Protein AF-A0A9E7FEG6-F1 (afdb_monomer)

Secondary structure (DSSP, 8-state):
--SHHHHHTTSHHHHHHHHHHHHHHHHHTS-HHHHSS-HHHHHHHHHHHHHHHHHHHHHHHHHHHHHHHHHHHHHHHTTS--TTHHHHHHHHHHHHHHHHHHHHHHHHHTT-TT--HHHHHHHHHHHHHHHHHHHHHS-HHHHHHHHHHHHHHHHHHHHHHHHHHHHHHHHHHHHHHHSSPP---

Organism: NCBI:txid320322

Foldseek 3Di:
DPPVVVVQVVDVVSVVVVVVVVVVVVVVVDDPVVVPDPVVVVVVVVVVVCVVVVVVVVVVVLVVLVVVVVVVVVVVCVVDPPVVLQVVLLVLLQVVLVVQLVVCCVVVVVPPVDDPPVVSLVVQLVVLSVLLVVLSVDPPPSNSSSNSSSVNNNVNSVVVVVVVVVVVVVVVVVVCVVPPDDPDD

Structure (mmCIF, N/CA/C/O backbone):
data_AF-A0A9E7FEG6-F1
#
_entry.id   AF-A0A9E7FEG6-F1
#
loop_
_atom_site.group_PDB
_atom_site.id
_atom_site.type_symbol
_atom_site.label_atom_id
_atom_site.label_alt_id
_atom_site.label_comp_id
_atom_site.label_asym_id
_atom_site.label_entity_id
_atom_site.label_seq_id
_atom_site.pdbx_PDB_ins_code
_atom_site.Cartn_x
_atom_site.Cartn_y
_atom_site.Cartn_z
_atom_site.occupancy
_atom_site.B_iso_or_equiv
_atom_site.auth_seq_id
_atom_site.auth_comp_id
_atom_site.auth_asym_id
_atom_site.auth_atom_id
_atom_site.pdbx_PDB_model_num
ATOM 1 N N . MET A 1 1 ? 48.545 3.344 -5.248 1.00 46.81 1 MET A N 1
ATOM 2 C CA . MET A 1 1 ? 47.571 4.065 -6.108 1.00 46.81 1 MET A CA 1
ATOM 3 C C . MET A 1 1 ? 46.111 3.962 -5.602 1.00 46.81 1 MET A C 1
ATOM 5 O O . MET A 1 1 ? 45.200 3.912 -6.411 1.00 46.81 1 MET A O 1
ATOM 9 N N . LYS A 1 2 ? 45.843 3.944 -4.279 1.00 49.16 2 LYS A N 1
ATOM 10 C CA . LYS A 1 2 ? 44.481 3.741 -3.715 1.00 49.16 2 LYS A CA 1
ATOM 11 C C . LYS A 1 2 ? 43.914 4.916 -2.897 1.00 49.16 2 LYS A C 1
ATOM 13 O O . LYS A 1 2 ? 42.763 4.860 -2.490 1.00 49.16 2 LYS A O 1
ATOM 18 N N . LEU A 1 3 ? 44.680 5.991 -2.689 1.00 48.91 3 LEU A N 1
ATOM 19 C CA . LEU A 1 3 ? 44.285 7.099 -1.801 1.00 48.91 3 LEU A CA 1
ATOM 20 C C . LEU A 1 3 ? 43.677 8.316 -2.523 1.00 48.91 3 LEU A C 1
ATOM 22 O O . LEU A 1 3 ? 42.978 9.102 -1.896 1.00 48.91 3 LEU A O 1
ATOM 26 N N . GLN A 1 4 ? 43.872 8.466 -3.838 1.00 54.56 4 GLN A N 1
ATOM 27 C CA . GLN A 1 4 ? 43.332 9.617 -4.583 1.00 54.56 4 GLN A CA 1
ATOM 28 C C . GLN A 1 4 ? 41.872 9.451 -5.030 1.00 54.56 4 GLN A C 1
ATOM 30 O O . GLN A 1 4 ? 41.215 10.449 -5.311 1.00 54.56 4 GLN A O 1
ATOM 35 N N . ALA A 1 5 ? 41.352 8.221 -5.096 1.00 56.44 5 ALA A N 1
ATOM 36 C CA . ALA A 1 5 ? 39.970 7.983 -5.514 1.00 56.44 5 ALA A CA 1
ATOM 37 C C . ALA A 1 5 ? 38.975 8.469 -4.446 1.00 56.44 5 ALA A C 1
ATOM 39 O O . ALA A 1 5 ? 38.043 9.195 -4.767 1.00 56.44 5 ALA A O 1
ATOM 40 N N . ALA A 1 6 ? 39.227 8.164 -3.167 1.00 56.72 6 ALA A N 1
ATOM 41 C CA . ALA A 1 6 ? 38.334 8.522 -2.061 1.00 56.72 6 ALA A CA 1
ATOM 42 C C . ALA A 1 6 ? 38.169 10.045 -1.874 1.00 56.72 6 ALA A C 1
ATOM 44 O O . ALA A 1 6 ? 37.068 10.517 -1.604 1.00 56.72 6 ALA A O 1
ATOM 45 N N . GLY A 1 7 ? 39.232 10.833 -2.088 1.00 57.78 7 GLY A N 1
ATOM 46 C CA . GLY A 1 7 ? 39.188 12.294 -1.939 1.00 57.78 7 GLY A CA 1
ATOM 47 C C . GLY A 1 7 ? 38.391 13.030 -3.026 1.00 57.78 7 GLY A C 1
ATOM 48 O O . GLY A 1 7 ? 37.943 14.152 -2.798 1.00 57.78 7 GLY A O 1
ATOM 49 N N . LYS A 1 8 ? 38.175 12.413 -4.198 1.00 54.62 8 LYS A N 1
ATOM 50 C CA . LYS A 1 8 ? 37.427 13.027 -5.313 1.00 54.62 8 LYS A CA 1
ATOM 51 C C . LYS A 1 8 ? 35.906 12.901 -5.172 1.00 54.62 8 LYS A C 1
ATOM 53 O O . LYS A 1 8 ? 35.190 13.718 -5.743 1.00 54.62 8 LYS A O 1
ATOM 58 N N . PHE A 1 9 ? 35.419 11.941 -4.381 1.00 55.81 9 PHE A N 1
ATOM 59 C CA . PHE A 1 9 ? 33.986 11.727 -4.135 1.00 55.81 9 PHE A CA 1
ATOM 60 C C . PHE A 1 9 ? 33.409 12.590 -3.002 1.00 55.81 9 PHE A C 1
ATOM 62 O O . PHE A 1 9 ? 32.194 12.690 -2.875 1.00 55.81 9 PHE A O 1
ATOM 69 N N . ALA A 1 10 ? 34.257 13.248 -2.202 1.00 63.53 10 ALA A N 1
ATOM 70 C CA . ALA A 1 10 ? 33.833 14.086 -1.076 1.00 63.53 10 ALA A CA 1
ATOM 71 C C . ALA A 1 10 ? 33.207 15.435 -1.495 1.00 63.53 10 ALA A C 1
ATOM 73 O O . ALA A 1 10 ? 32.614 16.119 -0.667 1.00 63.53 10 ALA A O 1
ATOM 74 N N . GLN A 1 11 ? 33.336 15.832 -2.768 1.00 60.66 11 GLN A N 1
ATOM 75 C CA . GLN A 1 11 ? 32.725 17.045 -3.320 1.00 60.66 11 GLN A CA 1
ATOM 76 C C . GLN A 1 11 ? 31.824 16.671 -4.513 1.00 60.66 11 GLN A C 1
ATOM 78 O O . GLN A 1 11 ? 32.323 16.095 -5.484 1.00 60.66 11 GLN A O 1
ATOM 83 N N . PRO A 1 12 ? 30.516 16.997 -4.484 1.00 63.00 12 PRO A N 1
ATOM 84 C CA . PRO A 1 12 ? 29.548 16.514 -5.476 1.00 63.00 12 PRO A CA 1
ATOM 85 C C . PRO A 1 12 ? 29.855 16.994 -6.904 1.00 63.00 12 PRO A C 1
ATOM 87 O O . PRO A 1 12 ? 29.659 16.255 -7.868 1.00 63.00 12 PRO A O 1
ATOM 90 N N . ASN A 1 13 ? 30.425 18.194 -7.051 1.00 67.25 13 ASN A N 1
ATOM 91 C CA . ASN A 1 13 ? 30.834 18.735 -8.348 1.00 67.25 13 ASN A CA 1
ATOM 92 C C . ASN A 1 13 ? 32.017 17.966 -8.974 1.00 67.25 13 ASN A C 1
ATOM 94 O O . ASN A 1 13 ? 32.011 17.725 -10.179 1.00 67.25 13 ASN A O 1
ATOM 98 N N . LYS A 1 14 ? 32.988 17.512 -8.172 1.00 68.19 14 LYS A N 1
ATOM 99 C CA . LYS A 1 14 ? 34.155 16.732 -8.626 1.00 68.19 14 LYS A CA 1
ATOM 100 C C . LYS A 1 14 ? 33.833 15.263 -8.875 1.00 68.19 14 LYS A C 1
ATOM 102 O O . LYS A 1 14 ? 34.430 14.654 -9.758 1.00 68.19 14 LYS A O 1
ATOM 107 N N . ALA A 1 15 ? 32.877 14.705 -8.135 1.00 73.38 15 ALA A N 1
ATOM 108 C CA . ALA A 1 15 ? 32.364 13.370 -8.409 1.00 73.38 15 ALA A CA 1
ATOM 109 C C . ALA A 1 15 ? 31.704 13.329 -9.797 1.00 73.38 15 ALA A C 1
ATOM 111 O O . ALA A 1 15 ? 32.021 12.452 -10.594 1.00 73.38 15 ALA A O 1
ATOM 112 N N . SER A 1 16 ? 30.858 14.316 -10.119 1.00 75.38 16 SER A N 1
ATOM 113 C CA . SER A 1 16 ? 30.151 14.371 -11.406 1.00 75.38 16 SER A CA 1
ATOM 114 C C . SER A 1 16 ? 31.090 14.456 -12.616 1.00 75.38 16 SER A C 1
ATOM 116 O O . SER A 1 16 ? 30.895 13.737 -13.593 1.00 75.38 16 SER A O 1
ATOM 118 N N . SER A 1 17 ? 32.149 15.271 -12.538 1.00 78.69 17 SER A N 1
ATOM 119 C CA . SER A 1 17 ? 33.121 15.407 -13.626 1.00 78.69 17 SER A CA 1
ATOM 120 C C . SER A 1 17 ? 33.986 14.160 -13.786 1.00 78.69 17 SER A C 1
ATOM 122 O O . SER A 1 17 ? 34.289 13.774 -14.909 1.00 78.69 17 SER A O 1
ATOM 124 N N . TYR A 1 18 ? 34.323 13.487 -12.684 1.00 81.25 18 TYR A N 1
ATOM 125 C CA . TYR A 1 18 ? 35.037 12.214 -12.720 1.00 81.25 18 TYR A CA 1
ATOM 126 C C . TYR A 1 18 ? 34.182 11.085 -13.306 1.00 81.25 18 TYR A C 1
ATOM 128 O O . TYR A 1 18 ? 34.675 10.293 -14.102 1.00 81.25 18 TYR A O 1
ATOM 136 N N . PHE A 1 19 ? 32.893 11.022 -12.960 1.00 82.00 19 PHE A N 1
ATOM 137 C CA . PHE A 1 19 ? 31.969 10.069 -13.575 1.00 82.00 19 PHE A CA 1
ATOM 138 C C . PHE A 1 19 ? 31.796 10.330 -15.067 1.00 82.00 19 PHE A C 1
ATOM 140 O O . PHE A 1 19 ? 31.782 9.378 -15.837 1.00 82.00 19 PHE A O 1
ATOM 147 N N . LYS A 1 20 ? 31.713 11.598 -15.479 1.00 83.88 20 LYS A N 1
ATOM 148 C CA . LYS A 1 20 ? 31.626 11.965 -16.893 1.00 83.88 20 LYS A CA 1
ATOM 149 C C . LYS A 1 20 ? 32.868 11.510 -17.669 1.00 83.88 20 LYS A C 1
ATOM 151 O O . LYS A 1 20 ? 32.729 10.804 -18.656 1.00 83.88 20 LYS A O 1
ATOM 156 N N . ASP A 1 21 ? 34.059 11.787 -17.137 1.00 87.25 21 ASP A N 1
ATOM 157 C CA . ASP A 1 21 ? 35.342 11.353 -17.713 1.00 87.25 21 ASP A CA 1
ATOM 158 C C . ASP A 1 21 ? 35.462 9.818 -17.802 1.00 87.25 21 ASP A C 1
ATOM 160 O O . ASP A 1 21 ? 35.931 9.269 -18.798 1.00 87.25 21 ASP A O 1
ATOM 164 N N . LEU A 1 22 ? 34.976 9.093 -16.788 1.00 86.12 22 LEU A N 1
ATOM 165 C CA . LEU A 1 22 ? 34.930 7.629 -16.812 1.00 86.12 22 LEU A CA 1
ATOM 166 C C . LEU A 1 22 ? 33.943 7.085 -17.850 1.00 86.12 22 LEU A C 1
ATOM 168 O O . LEU A 1 22 ? 34.268 6.116 -18.533 1.00 86.12 22 LEU A O 1
ATOM 172 N N . VAL A 1 23 ? 32.753 7.680 -17.958 1.00 85.06 23 VAL A N 1
ATOM 173 C CA . VAL A 1 23 ? 31.738 7.289 -18.946 1.00 85.06 23 VAL A CA 1
ATOM 174 C C . VAL A 1 23 ? 32.266 7.521 -20.356 1.00 85.06 23 VAL A C 1
ATOM 176 O O . VAL A 1 23 ? 32.193 6.604 -21.169 1.00 85.06 23 VAL A O 1
ATOM 179 N N . ASP A 1 24 ? 32.873 8.679 -20.615 1.00 85.06 24 ASP A N 1
ATOM 180 C CA . ASP A 1 24 ? 33.452 9.016 -21.917 1.00 85.06 24 ASP A CA 1
ATOM 181 C C . ASP A 1 24 ? 34.588 8.045 -22.282 1.00 85.06 24 ASP A C 1
ATOM 183 O O . ASP A 1 24 ? 34.611 7.491 -23.380 1.00 85.06 24 ASP A O 1
ATOM 187 N N . LYS A 1 25 ? 35.468 7.714 -21.329 1.00 86.62 25 LYS A N 1
ATOM 188 C CA . LYS A 1 25 ? 36.568 6.762 -21.548 1.00 86.62 25 LYS A CA 1
ATOM 189 C C . LYS A 1 25 ? 36.097 5.323 -21.786 1.00 86.62 25 LYS A C 1
ATOM 191 O O . LYS A 1 25 ? 36.685 4.600 -22.591 1.00 86.62 25 LYS A O 1
ATOM 196 N N . ILE A 1 26 ? 35.038 4.891 -21.098 1.00 85.81 26 ILE A 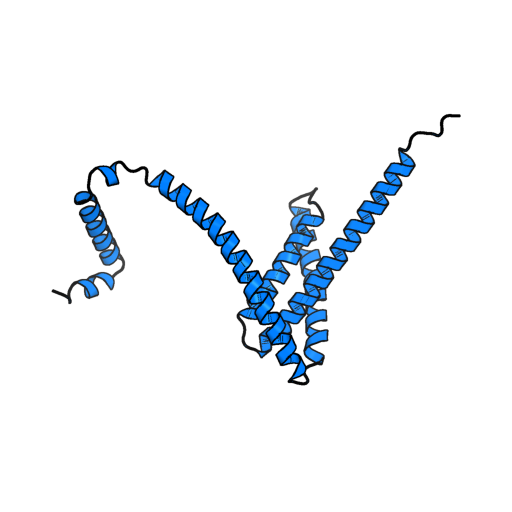N 1
ATOM 197 C CA . ILE A 1 26 ? 34.401 3.581 -21.317 1.00 85.81 26 ILE A CA 1
ATOM 198 C C . ILE A 1 26 ? 33.683 3.562 -22.669 1.00 85.81 26 ILE A C 1
ATOM 200 O O . ILE A 1 26 ? 33.723 2.552 -23.373 1.00 85.81 26 ILE A O 1
ATOM 204 N N . TRP A 1 27 ? 33.058 4.676 -23.050 1.00 84.81 27 TRP A N 1
ATOM 205 C CA . TRP A 1 27 ? 32.394 4.825 -24.336 1.00 84.81 27 TRP A CA 1
ATOM 206 C C . TRP A 1 27 ? 33.398 4.774 -25.488 1.00 84.81 27 TRP A C 1
ATOM 208 O O . TRP A 1 27 ? 33.194 4.039 -26.452 1.00 84.81 27 TRP A O 1
ATOM 218 N N . GLU A 1 28 ? 34.531 5.466 -25.381 1.00 84.88 28 GLU A N 1
ATOM 219 C CA . GLU A 1 28 ? 35.608 5.418 -26.373 1.00 84.88 28 GLU A CA 1
ATOM 220 C C . GLU A 1 28 ? 36.182 4.009 -26.541 1.00 84.88 28 GLU A C 1
ATOM 222 O O . GLU A 1 28 ? 36.284 3.538 -27.676 1.00 84.88 28 GLU A O 1
ATOM 227 N N . ALA A 1 29 ? 36.459 3.315 -25.431 1.00 85.31 29 ALA A N 1
ATOM 228 C CA . ALA A 1 29 ? 36.985 1.949 -25.414 1.00 85.31 29 ALA A CA 1
ATOM 229 C C . ALA A 1 29 ? 35.959 0.871 -25.818 1.00 85.31 29 ALA A C 1
ATOM 231 O O . ALA A 1 29 ? 36.323 -0.297 -25.975 1.00 85.31 29 ALA A O 1
ATOM 232 N N . SER A 1 30 ? 34.683 1.235 -25.981 1.00 83.31 30 SER A N 1
ATOM 233 C CA . SER A 1 30 ? 33.628 0.283 -26.317 1.00 83.31 30 SER A CA 1
ATOM 234 C C . SER A 1 30 ? 33.683 -0.140 -27.795 1.00 83.31 30 SER A C 1
ATOM 236 O O . SER A 1 30 ? 33.836 0.716 -28.679 1.00 83.31 30 SER A O 1
ATOM 238 N N . PRO A 1 31 ? 33.525 -1.442 -28.100 1.00 84.62 31 PRO A N 1
ATOM 239 C CA . PRO A 1 31 ? 33.479 -1.946 -29.469 1.00 84.62 31 PRO A CA 1
ATOM 240 C C . PRO A 1 31 ? 32.301 -1.355 -30.258 1.00 84.62 31 PRO A C 1
ATOM 242 O O . PRO A 1 31 ? 31.257 -1.025 -29.696 1.00 84.62 31 PRO A O 1
ATOM 245 N N . LYS A 1 32 ? 32.458 -1.249 -31.586 1.00 78.19 32 LYS A N 1
ATOM 246 C CA . LYS A 1 32 ? 31.485 -0.591 -32.485 1.00 78.19 32 LYS A CA 1
ATOM 247 C C . LYS A 1 32 ? 30.050 -1.111 -32.319 1.00 78.19 32 LYS A C 1
ATOM 249 O O . LYS A 1 32 ? 29.119 -0.316 -32.275 1.00 78.19 32 LYS A O 1
ATOM 254 N N . SER A 1 33 ? 29.887 -2.412 -32.091 1.00 77.31 33 SER A N 1
ATOM 255 C CA . SER A 1 33 ? 28.585 -3.057 -31.883 1.00 77.31 33 SER A CA 1
ATOM 256 C C . SER A 1 33 ? 27.800 -2.542 -30.664 1.00 77.31 33 SER A C 1
ATOM 258 O O . SER A 1 33 ? 26.579 -2.604 -30.678 1.00 77.31 33 SER A O 1
ATOM 260 N N . LEU A 1 34 ? 28.461 -2.020 -29.620 1.00 75.69 34 LEU A N 1
ATOM 261 C CA . LEU A 1 34 ? 27.786 -1.410 -28.460 1.00 75.69 34 LEU A CA 1
ATOM 262 C C . LEU A 1 34 ? 27.378 0.047 -28.715 1.00 75.69 34 LEU A C 1
ATOM 264 O O . LEU A 1 34 ? 26.450 0.536 -28.079 1.00 75.69 34 LEU A O 1
ATOM 268 N N . LYS A 1 35 ? 28.042 0.738 -29.647 1.00 77.06 35 LYS A N 1
ATOM 269 C CA . LYS A 1 35 ? 27.703 2.117 -30.038 1.00 77.06 35 LYS A CA 1
ATOM 270 C C . LYS A 1 35 ? 26.519 2.164 -31.001 1.00 77.06 35 LYS A C 1
ATOM 272 O O . LYS A 1 35 ? 25.734 3.099 -30.947 1.00 77.06 35 LYS A O 1
ATOM 277 N N . GLU A 1 36 ? 26.395 1.148 -31.852 1.00 83.19 36 GLU A N 1
ATOM 278 C CA . GLU A 1 36 ? 25.300 0.990 -32.822 1.00 83.19 36 GLU A CA 1
ATOM 279 C C . GLU A 1 36 ? 24.048 0.333 -32.213 1.00 83.19 36 GLU A C 1
ATOM 281 O O . GLU A 1 36 ? 23.014 0.229 -32.868 1.00 83.19 36 GLU A O 1
ATOM 286 N N . PHE A 1 37 ? 24.124 -0.113 -30.956 1.00 80.75 37 PHE A N 1
ATOM 287 C CA . PHE A 1 37 ? 23.011 -0.758 -30.272 1.00 80.75 37 PHE A CA 1
ATOM 288 C C . PHE A 1 37 ? 21.896 0.254 -29.923 1.00 80.75 37 PHE A C 1
ATOM 290 O O . PHE A 1 37 ? 22.195 1.328 -29.393 1.00 80.75 37 PHE A O 1
ATOM 297 N N . PRO A 1 38 ? 20.609 -0.070 -30.156 1.00 85.00 38 PRO A N 1
ATOM 298 C CA . PRO A 1 38 ? 19.486 0.826 -29.876 1.00 85.00 38 PRO A CA 1
ATOM 299 C C . PRO A 1 38 ? 19.163 0.867 -28.370 1.00 85.00 38 PRO A C 1
ATOM 301 O O . PRO A 1 38 ? 18.217 0.247 -27.884 1.00 85.00 38 PRO A O 1
ATOM 304 N N . TRP A 1 39 ? 19.972 1.608 -27.608 1.00 84.81 39 TRP A N 1
ATOM 305 C CA . TRP A 1 39 ? 19.879 1.698 -26.145 1.00 84.81 39 TRP A CA 1
ATOM 306 C C . TRP A 1 39 ? 18.529 2.199 -25.628 1.00 84.81 39 TRP A C 1
ATOM 308 O O . TRP A 1 39 ? 18.057 1.696 -24.609 1.00 84.81 39 TRP A O 1
ATOM 318 N N . GLU A 1 40 ? 17.901 3.151 -26.319 1.00 82.50 40 GLU A N 1
ATOM 319 C CA . GLU A 1 40 ? 16.605 3.700 -25.900 1.00 82.50 40 GLU A CA 1
ATOM 320 C C . GLU A 1 40 ? 15.486 2.652 -26.013 1.00 82.50 40 GLU A C 1
ATOM 322 O O . GLU A 1 40 ? 14.742 2.435 -25.057 1.00 82.50 40 GLU A O 1
ATOM 327 N N . GLU A 1 41 ? 15.431 1.903 -27.118 1.00 83.75 41 GLU A N 1
ATOM 328 C CA . GLU A 1 41 ? 14.439 0.835 -27.303 1.00 83.75 41 GLU A CA 1
ATOM 329 C C . GLU A 1 41 ? 14.677 -0.342 -26.350 1.00 83.75 41 GLU A C 1
ATOM 331 O O . GLU A 1 41 ? 13.738 -0.875 -25.750 1.00 83.75 41 GLU A O 1
ATOM 336 N N . ALA A 1 42 ? 15.940 -0.733 -26.153 1.00 85.75 42 ALA A N 1
ATOM 337 C CA . ALA A 1 42 ? 16.293 -1.800 -25.224 1.00 85.75 42 ALA A CA 1
ATOM 338 C C . ALA A 1 42 ? 15.945 -1.430 -23.775 1.00 85.75 42 ALA A C 1
ATOM 340 O O . ALA A 1 42 ? 15.413 -2.258 -23.032 1.00 85.75 42 ALA A O 1
ATOM 341 N N . LYS A 1 43 ? 16.193 -0.179 -23.375 1.00 83.12 43 LYS A N 1
ATOM 342 C CA . LYS A 1 43 ? 15.820 0.350 -22.061 1.00 83.12 43 LYS A CA 1
ATOM 343 C C . LYS A 1 43 ? 14.310 0.303 -21.858 1.00 83.12 43 LYS A C 1
ATOM 345 O O . LYS A 1 43 ? 13.867 -0.203 -20.829 1.00 83.12 43 LYS A O 1
ATOM 350 N N . ASP A 1 44 ? 13.525 0.765 -22.827 1.00 85.69 44 ASP A N 1
ATOM 351 C CA . ASP A 1 44 ? 12.064 0.736 -22.729 1.00 85.69 44 ASP A CA 1
ATOM 352 C C . ASP A 1 44 ? 11.517 -0.692 -22.647 1.00 85.69 44 ASP A C 1
ATOM 354 O O . ASP A 1 44 ? 10.610 -0.978 -21.856 1.00 85.69 44 ASP A O 1
ATOM 358 N N . MET A 1 45 ? 12.098 -1.622 -23.404 1.00 86.94 45 MET A N 1
ATOM 359 C CA . MET A 1 45 ? 11.713 -3.030 -23.358 1.00 86.94 45 MET A CA 1
ATOM 360 C C . MET A 1 45 ? 12.042 -3.672 -22.001 1.00 86.94 45 MET A C 1
ATOM 362 O O . MET A 1 45 ? 11.190 -4.347 -21.413 1.00 86.94 45 MET A O 1
ATOM 366 N N . VAL A 1 46 ? 13.240 -3.419 -21.465 1.00 85.81 46 VAL A N 1
ATOM 367 C CA . VAL A 1 46 ? 13.665 -3.915 -20.147 1.00 85.81 46 VAL A CA 1
ATOM 368 C C . VAL A 1 46 ? 12.812 -3.309 -19.035 1.00 85.81 46 VAL A C 1
ATOM 370 O O . VAL A 1 46 ? 12.367 -4.037 -18.150 1.00 85.81 46 VAL A O 1
ATOM 373 N N . LEU A 1 47 ? 12.515 -2.008 -19.088 1.00 83.94 47 LEU A N 1
ATOM 374 C CA . LEU A 1 47 ? 11.640 -1.347 -18.117 1.00 83.94 47 LEU A CA 1
ATOM 375 C C . LEU A 1 47 ? 10.232 -1.943 -18.137 1.00 83.94 47 LEU A C 1
ATOM 377 O O . LEU A 1 47 ? 9.676 -2.236 -17.077 1.00 83.94 47 LEU A O 1
ATOM 381 N N . ARG A 1 48 ? 9.665 -2.195 -19.324 1.00 86.94 48 ARG A N 1
ATOM 382 C CA . ARG A 1 48 ? 8.364 -2.869 -19.453 1.00 86.94 48 ARG A CA 1
ATOM 383 C C . ARG A 1 48 ? 8.392 -4.273 -18.856 1.00 86.94 48 ARG A C 1
ATOM 385 O O . ARG A 1 48 ? 7.495 -4.619 -18.086 1.00 86.94 48 ARG A O 1
ATOM 392 N N . GLN A 1 49 ? 9.414 -5.073 -19.164 1.00 85.94 49 GLN A N 1
ATOM 393 C CA . GLN A 1 49 ? 9.560 -6.419 -18.602 1.00 85.94 49 GLN A CA 1
ATOM 394 C C . GLN A 1 49 ? 9.725 -6.387 -17.081 1.00 85.94 49 GLN A C 1
ATOM 396 O O . GLN A 1 49 ? 9.055 -7.145 -16.378 1.00 85.94 49 GLN A O 1
ATOM 401 N N . LEU A 1 50 ? 10.546 -5.475 -16.564 1.00 83.12 50 LEU A N 1
ATOM 402 C CA . LEU A 1 50 ? 10.764 -5.303 -15.134 1.00 83.12 50 LEU A CA 1
ATOM 403 C C . LEU A 1 50 ? 9.484 -4.861 -14.423 1.00 83.12 50 LEU A C 1
ATOM 405 O O . LEU A 1 50 ? 9.197 -5.340 -13.332 1.00 83.12 50 LEU A O 1
ATOM 409 N N . PHE A 1 51 ? 8.668 -4.013 -15.048 1.00 77.75 51 PHE A N 1
ATOM 410 C CA . PHE A 1 51 ? 7.387 -3.591 -14.488 1.00 77.75 51 PHE A CA 1
ATOM 411 C C . PHE A 1 51 ? 6.378 -4.745 -14.429 1.00 77.75 51 PHE A C 1
ATOM 413 O O . PHE A 1 51 ? 5.683 -4.929 -13.429 1.00 77.75 51 PHE A O 1
ATOM 420 N N . VAL A 1 52 ? 6.313 -5.573 -15.476 1.00 83.12 52 VAL A N 1
ATOM 421 C CA . VAL A 1 52 ? 5.438 -6.755 -15.514 1.00 83.12 52 VAL A CA 1
ATOM 422 C C . VAL A 1 52 ? 5.875 -7.796 -14.485 1.00 83.12 52 VAL A C 1
ATOM 424 O O . VAL A 1 52 ? 5.047 -8.293 -13.713 1.00 83.12 52 VAL A O 1
ATOM 427 N N . LEU A 1 53 ? 7.170 -8.108 -14.450 1.00 83.94 53 LEU A N 1
ATOM 428 C CA . LEU A 1 53 ? 7.735 -9.102 -13.547 1.00 83.94 53 LEU A CA 1
ATOM 429 C C . LEU A 1 53 ? 7.704 -8.610 -12.099 1.00 83.94 53 LEU A C 1
ATOM 431 O O . LEU A 1 53 ? 7.291 -9.354 -11.215 1.00 83.94 53 LEU A O 1
ATOM 435 N N . GLY A 1 54 ? 8.030 -7.337 -11.879 1.00 75.44 54 GLY A N 1
ATOM 436 C CA . GLY A 1 54 ? 7.941 -6.647 -10.600 1.00 75.44 54 GLY A CA 1
ATOM 437 C C . GLY A 1 54 ? 6.521 -6.670 -10.059 1.00 75.44 54 GLY A C 1
ATOM 438 O O . GLY A 1 54 ? 6.315 -7.124 -8.944 1.00 75.44 54 GLY A O 1
ATOM 439 N N . LYS A 1 55 ? 5.512 -6.316 -10.863 1.00 71.19 55 LYS A N 1
ATOM 440 C CA . LYS A 1 55 ? 4.099 -6.386 -10.455 1.00 71.19 55 LYS A CA 1
ATOM 441 C C . LYS A 1 55 ? 3.674 -7.806 -10.058 1.00 71.19 55 LYS A C 1
ATOM 443 O O . LYS A 1 55 ? 2.944 -7.980 -9.083 1.00 71.19 55 LYS A O 1
ATOM 448 N N . LYS A 1 56 ? 4.138 -8.830 -10.785 1.00 75.62 56 LYS A N 1
ATOM 449 C CA . LYS A 1 56 ? 3.857 -10.240 -10.469 1.00 75.62 56 LYS A CA 1
ATOM 450 C C . LYS A 1 56 ? 4.569 -10.674 -9.184 1.00 75.62 56 LYS A C 1
ATOM 452 O O . LYS A 1 56 ? 3.921 -11.230 -8.304 1.00 75.62 56 LYS A O 1
ATOM 457 N N . ALA A 1 57 ? 5.860 -10.384 -9.054 1.00 74.00 57 ALA A N 1
ATOM 458 C CA . ALA A 1 57 ? 6.664 -10.697 -7.877 1.00 74.00 57 ALA A CA 1
ATOM 459 C C . ALA A 1 57 ? 6.126 -9.997 -6.625 1.00 74.00 57 ALA A C 1
ATOM 461 O O . ALA A 1 57 ? 5.956 -10.645 -5.598 1.00 74.00 57 ALA A O 1
ATOM 462 N N . LEU A 1 58 ? 5.763 -8.716 -6.735 1.00 65.62 58 LEU A N 1
ATOM 463 C CA . LEU A 1 58 ? 5.125 -7.962 -5.663 1.00 65.62 58 LEU A CA 1
ATOM 464 C C . LEU A 1 58 ? 3.831 -8.664 -5.245 1.00 65.62 58 LEU A C 1
ATOM 466 O O . LEU A 1 58 ? 3.682 -9.016 -4.083 1.00 65.62 58 LEU A O 1
ATOM 470 N N . ARG A 1 59 ? 2.938 -8.980 -6.193 1.00 73.00 59 ARG A N 1
ATOM 471 C CA . ARG A 1 59 ? 1.669 -9.670 -5.904 1.00 73.00 59 ARG A CA 1
ATOM 472 C C . ARG A 1 59 ? 1.865 -10.997 -5.161 1.00 73.00 59 ARG A C 1
ATOM 474 O O . ARG A 1 59 ? 1.166 -11.243 -4.181 1.00 73.00 59 ARG A O 1
ATOM 481 N N . TRP A 1 60 ? 2.808 -11.834 -5.594 1.00 65.12 60 TRP A N 1
ATOM 482 C CA . TRP A 1 60 ? 3.113 -13.103 -4.918 1.00 65.12 60 TRP A CA 1
ATOM 483 C C . TRP A 1 60 ? 3.784 -12.900 -3.559 1.00 65.12 60 TRP A C 1
ATOM 485 O O . TRP A 1 60 ? 3.461 -13.606 -2.608 1.00 65.12 60 TRP A O 1
ATOM 495 N N . SER A 1 61 ? 4.6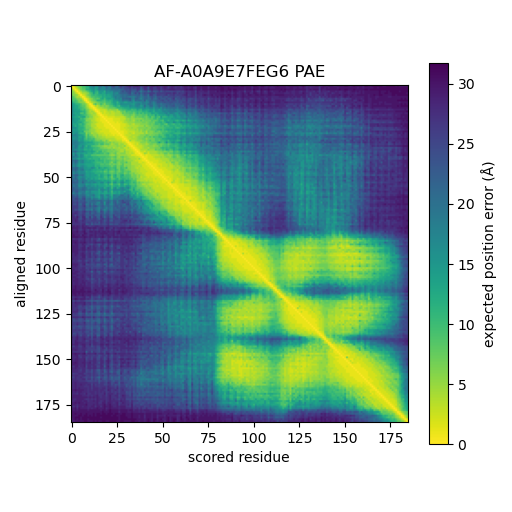53 -11.898 -3.436 1.00 55.53 61 SER A N 1
ATOM 496 C CA . SER A 1 61 ? 5.274 -11.521 -2.167 1.00 55.53 61 SER A CA 1
ATOM 497 C C . SER A 1 61 ? 4.227 -11.060 -1.155 1.00 55.53 61 SER A C 1
ATOM 499 O O . SER A 1 61 ? 4.261 -11.485 -0.005 1.00 55.53 61 SER A O 1
ATOM 501 N N . PHE A 1 62 ? 3.266 -10.240 -1.583 1.00 60.31 62 PHE A N 1
ATOM 502 C CA . PHE A 1 62 ? 2.134 -9.810 -0.766 1.00 60.31 62 PHE A CA 1
ATOM 503 C C . PHE A 1 62 ? 1.295 -11.005 -0.303 1.00 60.31 62 PHE A C 1
ATOM 505 O O . PHE A 1 62 ? 0.964 -11.087 0.876 1.00 60.31 62 PHE A O 1
ATOM 512 N N . ILE A 1 63 ? 1.000 -11.958 -1.197 1.00 63.94 63 ILE A N 1
ATOM 513 C CA . ILE A 1 63 ? 0.242 -13.172 -0.859 1.00 63.94 63 ILE A CA 1
ATOM 514 C C . ILE A 1 63 ? 0.978 -14.031 0.180 1.00 63.94 63 ILE A C 1
ATOM 516 O O . ILE A 1 63 ? 0.376 -14.454 1.166 1.00 63.94 63 ILE A O 1
ATOM 520 N N . GLY A 1 64 ? 2.281 -14.261 -0.010 1.00 61.59 64 GLY A N 1
ATOM 521 C CA . GLY A 1 64 ? 3.082 -15.095 0.884 1.00 61.59 64 GLY A CA 1
ATOM 522 C C . GLY A 1 64 ? 3.243 -14.456 2.260 1.00 61.59 64 GLY A C 1
ATOM 523 O O . GLY A 1 64 ? 3.013 -15.102 3.280 1.00 61.59 64 GLY A O 1
ATOM 524 N N . LEU A 1 65 ? 3.550 -13.158 2.292 1.00 53.69 65 LEU A N 1
ATOM 525 C CA . LEU A 1 65 ? 3.652 -12.395 3.535 1.00 53.69 65 LEU A CA 1
ATOM 526 C C . LEU A 1 65 ? 2.319 -12.352 4.286 1.00 53.69 65 LEU A C 1
ATOM 528 O O . LEU A 1 65 ? 2.310 -12.484 5.510 1.00 53.69 65 LEU A O 1
ATOM 532 N N . TYR A 1 66 ? 1.200 -12.220 3.570 1.00 53.38 66 TYR A N 1
ATOM 533 C CA . TYR A 1 66 ? -0.134 -12.254 4.162 1.00 53.38 66 TYR A CA 1
ATOM 534 C C . TYR A 1 66 ? -0.433 -13.608 4.813 1.00 53.38 66 TYR A C 1
ATOM 536 O O . TYR A 1 66 ? -0.868 -13.648 5.962 1.00 53.38 66 TYR A O 1
ATOM 544 N N . ALA A 1 67 ? -0.150 -14.711 4.113 1.00 56.28 67 ALA A N 1
ATOM 545 C CA . ALA A 1 67 ? -0.378 -16.060 4.623 1.00 56.28 67 ALA A CA 1
ATOM 546 C C . ALA A 1 67 ? 0.448 -16.347 5.888 1.00 56.28 67 ALA A C 1
ATOM 548 O O . ALA A 1 67 ? -0.098 -16.805 6.892 1.00 56.28 67 ALA A O 1
ATOM 549 N N . ILE A 1 68 ? 1.741 -16.008 5.872 1.00 55.88 68 ILE A N 1
ATOM 550 C CA . ILE A 1 68 ? 2.645 -16.208 7.017 1.00 55.88 68 ILE A CA 1
ATOM 551 C C . ILE A 1 68 ? 2.212 -15.343 8.208 1.00 55.88 68 ILE A C 1
ATOM 553 O O . ILE A 1 68 ? 2.197 -15.803 9.350 1.00 55.88 68 ILE A O 1
ATOM 557 N N . SER A 1 69 ? 1.813 -14.097 7.952 1.00 52.31 69 SER A N 1
ATOM 558 C CA . SER A 1 69 ? 1.426 -13.166 9.015 1.00 52.31 69 SER A CA 1
ATOM 559 C C . SER A 1 69 ? 0.090 -13.517 9.652 1.00 52.31 69 SER A C 1
ATOM 561 O O . SER A 1 69 ? -0.045 -13.388 10.864 1.00 52.31 69 SER A O 1
ATOM 563 N N . PHE A 1 70 ? -0.866 -14.015 8.866 1.00 51.41 70 PHE A N 1
ATOM 564 C CA . PHE A 1 70 ? -2.145 -14.511 9.368 1.00 51.41 70 PHE A CA 1
ATOM 565 C C . PHE A 1 70 ? -1.961 -15.729 10.279 1.00 51.41 70 PHE A C 1
ATOM 567 O O . PHE A 1 70 ? -2.500 -15.761 11.385 1.00 51.41 70 PHE A O 1
ATOM 574 N N . LEU A 1 71 ? -1.139 -16.694 9.854 1.00 58.88 71 LEU A N 1
ATOM 575 C CA . LEU A 1 71 ? -0.829 -17.882 10.650 1.00 58.88 71 LEU A CA 1
ATOM 576 C C . LEU A 1 71 ? -0.135 -17.506 11.969 1.00 58.88 71 LEU A C 1
ATOM 578 O O . LEU A 1 71 ? -0.456 -18.039 13.032 1.00 58.88 71 LEU A O 1
ATOM 582 N N . SER A 1 72 ? 0.775 -16.531 11.907 1.00 48.81 72 SER A N 1
ATOM 583 C CA . SER A 1 72 ? 1.498 -16.044 13.078 1.00 48.81 72 SER A CA 1
ATOM 584 C C . SER A 1 72 ? 0.612 -15.242 14.0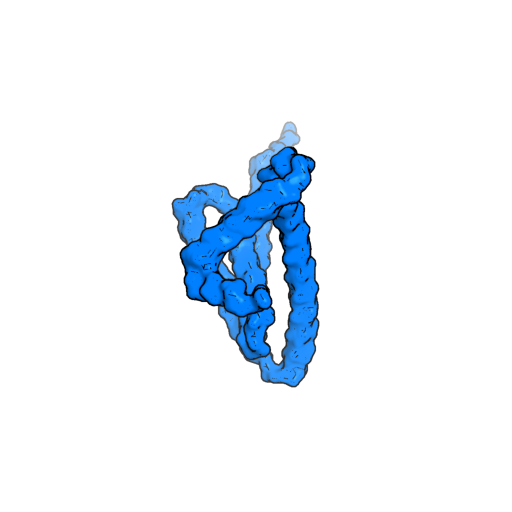37 1.00 48.81 72 SER A C 1
ATOM 586 O O . SER A 1 72 ? 0.789 -15.375 15.245 1.00 48.81 72 SER A O 1
ATOM 588 N N . ASP A 1 73 ? -0.337 -14.441 13.537 1.00 53.81 73 ASP A N 1
ATOM 589 C CA . ASP A 1 73 ? -1.265 -13.665 14.372 1.00 53.81 73 ASP A CA 1
ATOM 590 C C . ASP A 1 73 ? -2.285 -14.566 15.083 1.00 53.81 73 ASP A C 1
ATOM 592 O O . ASP A 1 73 ? -2.560 -14.340 16.259 1.00 53.81 73 ASP A O 1
ATOM 596 N N . ILE A 1 74 ? -2.780 -15.627 14.433 1.00 58.38 74 ILE A N 1
ATOM 597 C CA . ILE A 1 74 ? -3.638 -16.636 15.083 1.00 58.38 74 ILE A CA 1
ATOM 598 C C . ILE A 1 74 ? -2.883 -17.329 16.221 1.00 58.38 74 ILE A C 1
ATOM 600 O O . ILE A 1 74 ? -3.393 -17.431 17.337 1.00 58.38 74 ILE A O 1
ATOM 604 N N . SER A 1 75 ? -1.643 -17.753 15.960 1.00 54.84 75 SER A N 1
ATOM 605 C CA . SER A 1 75 ? -0.812 -18.428 16.961 1.00 54.84 75 SER A CA 1
ATOM 606 C C . SER A 1 75 ? -0.467 -17.522 18.152 1.00 54.84 75 SER A C 1
ATOM 608 O O . SER A 1 75 ? -0.349 -18.008 19.274 1.00 54.84 75 SER A O 1
ATOM 610 N N . LEU A 1 76 ? -0.308 -16.212 17.929 1.00 55.59 76 LEU A N 1
ATOM 611 C CA . LEU A 1 76 ? -0.014 -15.227 18.979 1.00 55.59 76 LEU A CA 1
ATOM 612 C C . LEU A 1 76 ? -1.258 -14.785 19.757 1.00 55.59 76 LEU A C 1
ATOM 614 O O . LEU A 1 76 ? -1.151 -14.537 20.958 1.00 55.59 76 LEU A O 1
ATOM 618 N N . ALA A 1 77 ? -2.418 -14.688 19.102 1.00 56.31 77 ALA A N 1
ATOM 619 C CA . ALA A 1 77 ? -3.683 -14.324 19.738 1.00 56.31 77 ALA A CA 1
ATOM 620 C C . ALA A 1 77 ? -4.142 -15.397 20.734 1.00 56.31 77 ALA A C 1
ATOM 622 O O . ALA A 1 77 ? -4.531 -15.062 21.849 1.00 56.31 77 ALA A O 1
ATOM 623 N N . ILE A 1 78 ? -3.992 -16.674 20.369 1.00 58.72 78 ILE A N 1
ATOM 624 C CA . ILE A 1 78 ? -4.275 -17.820 21.247 1.00 58.72 78 ILE A CA 1
ATOM 625 C C . ILE A 1 78 ? -3.384 -17.827 22.498 1.00 58.72 78 ILE A C 1
ATOM 627 O O . ILE A 1 78 ? -3.784 -18.330 23.540 1.00 58.72 78 ILE A O 1
ATOM 631 N N . SER A 1 79 ? -2.184 -17.246 22.426 1.00 53.72 79 SER A N 1
ATOM 632 C CA . SER A 1 79 ? -1.196 -17.343 23.502 1.00 53.72 79 SER A CA 1
ATOM 633 C C . SER A 1 79 ? -1.230 -16.195 24.525 1.00 53.72 79 SER A C 1
ATOM 635 O O . SER A 1 79 ? -0.450 -16.261 25.477 1.00 53.72 79 SER A O 1
ATOM 637 N N . ARG A 1 80 ? -2.010 -15.109 24.339 1.00 56.41 80 ARG A N 1
ATOM 638 C CA . ARG A 1 80 ? -1.780 -13.856 25.103 1.00 56.41 80 ARG A CA 1
ATOM 639 C C . ARG A 1 80 ? -2.998 -13.102 25.671 1.00 56.41 80 ARG A C 1
ATOM 641 O O . ARG A 1 80 ? -2.805 -11.939 26.016 1.00 56.41 80 ARG A O 1
ATOM 648 N N . ASP A 1 81 ? -4.195 -13.689 25.779 1.00 56.72 81 ASP A N 1
ATOM 649 C CA . ASP A 1 81 ? -5.368 -13.080 26.466 1.00 56.72 81 ASP A CA 1
ATOM 650 C C . ASP A 1 81 ? -5.627 -11.597 26.098 1.00 56.72 81 ASP A C 1
ATOM 652 O O . ASP A 1 81 ? -5.763 -10.705 26.935 1.00 56.72 81 ASP A O 1
ATOM 656 N N . ARG A 1 82 ? -5.619 -11.287 24.796 1.00 59.03 82 ARG A N 1
ATOM 657 C CA . ARG A 1 82 ? -5.742 -9.917 24.259 1.00 59.03 82 ARG A CA 1
ATOM 658 C C . ARG A 1 82 ? -7.019 -9.735 23.441 1.00 59.03 82 ARG A C 1
ATOM 660 O O . ARG A 1 82 ? -6.988 -9.273 22.303 1.00 59.03 82 ARG A O 1
ATOM 667 N N . GLU A 1 83 ? -8.148 -10.080 24.046 1.00 61.97 83 GLU A N 1
ATOM 668 C CA . GLU A 1 83 ? -9.459 -10.145 23.386 1.00 61.97 83 GLU A CA 1
ATOM 669 C C . GLU A 1 83 ? -10.034 -8.764 23.019 1.00 61.97 83 GLU A C 1
ATOM 671 O O . GLU A 1 83 ? -10.631 -8.609 21.958 1.00 61.97 83 GLU A O 1
ATOM 676 N N . PHE A 1 84 ? -9.791 -7.721 23.823 1.00 62.41 84 PHE A N 1
ATOM 677 C CA . PHE A 1 84 ? -10.367 -6.377 23.612 1.00 62.41 84 PHE A CA 1
ATOM 678 C C . PHE A 1 84 ? -9.762 -5.577 22.448 1.00 62.41 84 PHE A C 1
ATOM 680 O O . PHE A 1 84 ? -10.386 -4.648 21.936 1.00 62.41 84 PHE A O 1
ATOM 687 N N . LEU A 1 85 ? -8.561 -5.935 21.992 1.00 62.47 85 LEU A N 1
ATOM 688 C CA . LEU A 1 85 ? -7.907 -5.269 20.857 1.00 62.47 85 LEU A CA 1
ATOM 689 C C . LEU A 1 85 ? -8.604 -5.586 19.525 1.00 62.47 85 LEU A C 1
ATOM 691 O O . LEU A 1 85 ? -8.534 -4.795 18.583 1.00 62.47 85 LEU A O 1
ATOM 695 N N . VAL A 1 86 ? -9.311 -6.716 19.474 1.00 66.25 86 VAL A N 1
ATOM 696 C CA . VAL A 1 86 ? -10.058 -7.191 18.308 1.00 66.25 86 VAL A CA 1
ATOM 697 C C . VAL A 1 86 ? -11.279 -6.301 18.008 1.00 66.25 86 VAL A C 1
ATOM 699 O O . VAL A 1 86 ? -11.321 -5.731 16.913 1.00 66.25 86 VAL A O 1
ATOM 702 N N . PRO A 1 87 ? -12.250 -6.108 18.929 1.00 70.69 87 PRO A N 1
ATOM 703 C CA . PRO A 1 87 ? -13.432 -5.287 18.667 1.00 70.69 87 PRO A CA 1
ATOM 704 C C . PRO A 1 87 ? -13.099 -3.803 18.480 1.00 70.69 87 PRO A C 1
ATOM 706 O O . PRO A 1 87 ? -13.690 -3.160 17.617 1.00 70.69 87 PRO A O 1
ATOM 709 N N . ILE A 1 88 ? -12.120 -3.262 19.218 1.00 70.12 88 ILE A N 1
ATOM 710 C CA . ILE A 1 88 ? -11.703 -1.856 19.074 1.00 70.12 88 ILE A CA 1
ATOM 711 C C . ILE A 1 88 ? -11.097 -1.614 17.690 1.00 70.12 88 ILE A C 1
ATOM 713 O O . ILE A 1 88 ? -11.464 -0.656 17.011 1.00 70.12 88 ILE A O 1
ATOM 717 N N . GLY A 1 89 ? -10.195 -2.493 17.246 1.00 69.12 89 GLY A N 1
ATOM 718 C CA . GLY A 1 89 ? -9.599 -2.368 15.922 1.00 69.12 89 GLY A CA 1
ATOM 719 C C . GLY A 1 89 ? -10.642 -2.491 14.810 1.00 69.12 89 GLY A C 1
ATOM 720 O O . GLY A 1 89 ? -10.655 -1.666 13.903 1.00 69.12 89 GLY A O 1
ATOM 721 N N . LEU A 1 90 ? -11.567 -3.450 14.914 1.00 76.88 90 LEU A N 1
ATOM 722 C CA . LEU A 1 90 ? -12.675 -3.597 13.962 1.00 76.88 90 LEU A CA 1
ATOM 723 C C . LEU A 1 90 ? -13.540 -2.333 13.879 1.00 76.88 90 LEU A C 1
ATOM 725 O O . LEU A 1 90 ? -13.806 -1.854 12.778 1.00 76.88 90 LEU A O 1
ATOM 729 N N . PHE A 1 91 ? -13.938 -1.774 15.025 1.00 73.38 91 PHE A N 1
ATOM 730 C CA . PHE A 1 91 ? -14.776 -0.576 15.082 1.00 73.38 91 PHE A CA 1
ATOM 731 C C . PHE A 1 91 ? -14.108 0.629 14.411 1.00 73.38 91 PHE A C 1
ATOM 733 O O . PHE A 1 91 ? -14.711 1.287 13.565 1.00 73.38 91 PHE A O 1
ATOM 740 N N . VAL A 1 92 ? -12.833 0.876 14.727 1.00 71.62 92 VAL A N 1
ATOM 741 C CA . VAL A 1 92 ? -12.050 1.955 14.105 1.00 71.62 92 VAL A CA 1
ATOM 742 C C . VAL A 1 92 ? -11.903 1.730 12.597 1.00 71.62 92 VAL A C 1
ATOM 744 O O . VAL A 1 92 ? -11.993 2.682 11.827 1.00 71.62 92 VAL A O 1
ATOM 747 N N . GLY A 1 93 ? -11.728 0.480 12.161 1.00 74.19 93 GLY A N 1
ATOM 748 C CA . GLY A 1 93 ? -11.692 0.117 10.745 1.00 74.19 93 GLY A CA 1
ATOM 749 C C . GLY A 1 93 ? -12.972 0.468 9.989 1.00 74.19 93 GLY A C 1
ATOM 750 O O . GLY A 1 93 ? -12.903 1.063 8.916 1.00 74.19 93 GLY A O 1
ATOM 751 N N . VAL A 1 94 ? -14.132 0.138 10.563 1.00 76.94 94 VAL A N 1
ATOM 752 C CA . VAL A 1 94 ? -15.448 0.453 9.982 1.00 76.94 94 VAL A CA 1
ATOM 753 C C . VAL A 1 94 ? -15.668 1.967 9.917 1.00 76.94 94 VAL A C 1
ATOM 755 O O . VAL A 1 94 ? -15.968 2.489 8.846 1.00 76.94 94 VAL A O 1
ATOM 758 N N . ALA A 1 95 ? -15.442 2.682 11.024 1.00 74.25 95 ALA A N 1
ATOM 759 C CA . ALA A 1 95 ? -15.628 4.133 11.084 1.00 74.25 95 ALA A CA 1
ATOM 760 C C . ALA A 1 95 ? -14.720 4.880 10.093 1.00 74.25 95 ALA A C 1
ATOM 762 O O . ALA A 1 95 ? -15.148 5.818 9.421 1.00 74.25 95 ALA A O 1
ATOM 763 N N . LEU A 1 96 ? -13.467 4.436 9.955 1.00 74.12 96 LEU A N 1
ATOM 764 C CA . LEU A 1 96 ? -12.529 5.015 9.001 1.00 74.12 96 LEU A CA 1
ATOM 765 C C . LEU A 1 96 ? -12.950 4.741 7.549 1.00 74.12 96 LEU A C 1
ATOM 767 O O . LEU A 1 96 ? -12.768 5.601 6.692 1.00 74.12 96 LEU A O 1
ATOM 771 N N . ALA A 1 97 ? -13.529 3.571 7.261 1.00 77.94 97 ALA A N 1
ATOM 772 C CA . ALA A 1 97 ? -14.020 3.250 5.924 1.00 77.94 97 ALA A CA 1
ATOM 773 C C . ALA A 1 97 ? -15.194 4.139 5.512 1.00 77.94 97 ALA A C 1
ATOM 775 O O . ALA A 1 97 ? -15.209 4.612 4.376 1.00 77.94 97 ALA A O 1
ATOM 776 N N . ASP A 1 98 ? -16.120 4.417 6.430 1.00 81.19 98 ASP A N 1
ATOM 777 C CA . ASP A 1 98 ? -17.228 5.342 6.178 1.00 81.19 98 ASP A CA 1
ATOM 778 C C . ASP A 1 98 ? -16.739 6.780 5.973 1.00 81.19 98 ASP A C 1
ATOM 780 O O . ASP A 1 98 ? -17.137 7.429 5.006 1.00 81.19 98 ASP A O 1
ATOM 784 N N . TYR A 1 99 ? -15.788 7.248 6.786 1.00 78.06 99 TY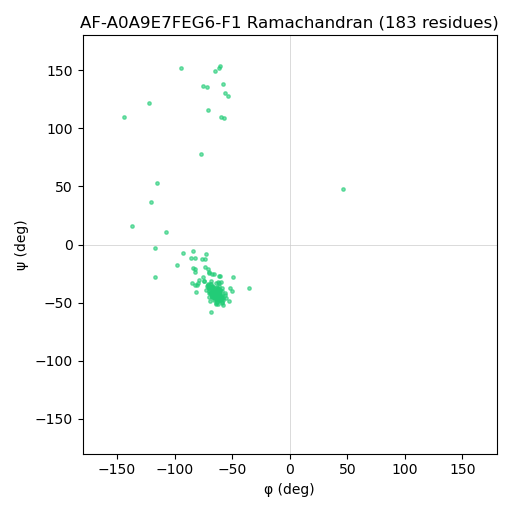R A N 1
ATOM 785 C CA . TYR A 1 99 ? -15.203 8.581 6.618 1.00 78.06 99 TYR A CA 1
ATOM 786 C C . TYR A 1 99 ? -14.472 8.751 5.275 1.00 78.06 99 TYR A C 1
ATOM 788 O O . TYR A 1 99 ? -14.630 9.762 4.583 1.00 78.06 99 TYR A O 1
ATOM 796 N N . ILE A 1 100 ? -13.670 7.754 4.876 1.00 76.56 100 ILE A N 1
ATOM 797 C CA . ILE A 1 100 ? -12.973 7.769 3.581 1.00 76.56 100 ILE A CA 1
ATOM 798 C C . ILE A 1 100 ? -13.989 7.710 2.445 1.00 76.56 100 ILE A C 1
ATOM 800 O O . ILE A 1 100 ? -13.814 8.417 1.459 1.00 76.56 100 ILE A O 1
ATOM 804 N N . LYS A 1 101 ? -15.047 6.904 2.573 1.00 79.56 101 LYS A N 1
ATOM 805 C CA . LYS A 1 101 ? -16.120 6.818 1.582 1.00 79.56 101 LYS A CA 1
ATOM 806 C C . LYS A 1 101 ? -16.791 8.170 1.362 1.00 79.56 101 LYS A C 1
ATOM 808 O O . LYS A 1 101 ? -16.898 8.586 0.214 1.00 79.56 101 LYS A O 1
ATOM 813 N N . GLU A 1 102 ? -17.200 8.856 2.426 1.00 80.81 102 GLU A N 1
ATOM 814 C CA . GLU A 1 102 ? -17.806 10.191 2.330 1.00 80.81 102 GLU A CA 1
ATOM 815 C C . GLU A 1 102 ? -16.840 11.193 1.694 1.00 80.81 102 GLU A C 1
ATOM 817 O O . GLU A 1 102 ? -17.200 11.885 0.743 1.00 80.81 102 GLU A O 1
ATOM 822 N N . SER A 1 103 ? -15.580 11.189 2.132 1.00 76.06 103 SER A N 1
ATOM 823 C CA . SER A 1 103 ? -14.544 12.071 1.587 1.00 76.06 103 SER A CA 1
ATOM 824 C C . SER A 1 103 ? 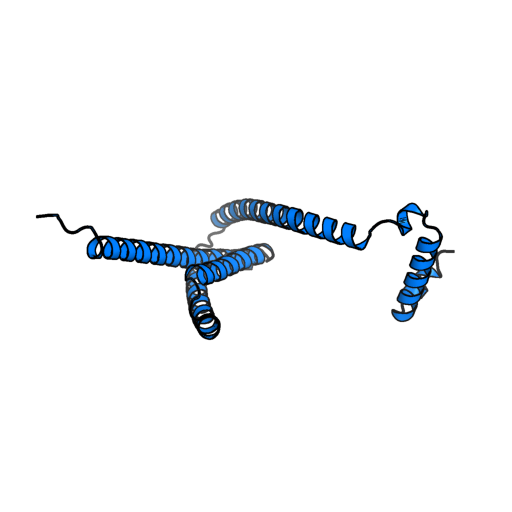-14.276 11.814 0.097 1.00 76.06 103 SER A C 1
ATOM 826 O O . SER A 1 103 ? -14.172 12.757 -0.686 1.00 76.06 103 SER A O 1
ATOM 828 N N . LEU A 1 104 ? -14.168 10.545 -0.324 1.00 73.06 104 LEU A N 1
ATOM 829 C CA . LEU A 1 104 ? -13.961 10.173 -1.728 1.00 73.06 104 LEU A CA 1
ATOM 830 C C . LEU A 1 104 ? -15.185 10.503 -2.574 1.00 73.06 104 LEU A C 1
ATOM 832 O O . LEU A 1 104 ? -15.025 10.939 -3.708 1.00 73.06 104 LEU A O 1
ATOM 836 N N . GLN A 1 105 ? -16.385 10.290 -2.039 1.00 72.56 105 GLN A N 1
ATOM 837 C CA . GLN A 1 105 ? -17.626 10.599 -2.731 1.00 72.56 105 GLN A CA 1
ATOM 838 C C . GLN A 1 105 ? -17.740 12.107 -2.978 1.00 72.56 105 GLN A C 1
ATOM 840 O O . GLN A 1 105 ? -17.997 12.503 -4.108 1.00 72.56 105 GLN A O 1
ATOM 845 N N . GLU A 1 106 ? -17.466 12.948 -1.979 1.00 75.06 106 GLU A N 1
ATOM 846 C CA . GLU A 1 106 ? -17.464 14.411 -2.121 1.00 75.06 106 GLU A CA 1
ATOM 847 C C . GLU A 1 106 ? -16.403 14.880 -3.140 1.00 75.06 106 GLU A C 1
ATOM 849 O O . GLU A 1 106 ? -16.657 15.687 -4.040 1.00 75.06 106 GLU A O 1
ATOM 854 N N . PHE A 1 107 ? -15.198 14.311 -3.054 1.00 68.31 107 PHE A N 1
ATOM 855 C CA . PHE A 1 107 ? -14.068 14.695 -3.896 1.00 68.31 107 PHE A CA 1
ATOM 856 C C . PHE A 1 107 ? -14.172 14.189 -5.342 1.00 68.31 107 PHE A C 1
ATOM 858 O O . PHE A 1 107 ? -13.676 14.836 -6.263 1.00 68.31 107 PHE A O 1
ATOM 865 N N . LEU A 1 108 ? -14.799 13.032 -5.568 1.00 67.38 108 LEU A N 1
ATOM 866 C CA . LEU A 1 108 ? -15.027 12.494 -6.910 1.00 67.38 108 LEU A CA 1
ATOM 867 C C . LEU A 1 108 ? -16.290 13.063 -7.541 1.00 67.38 108 LEU A C 1
ATOM 869 O O . LEU A 1 108 ? -16.264 13.318 -8.737 1.00 67.38 108 LEU A O 1
ATOM 873 N N . ARG A 1 109 ? -17.338 13.365 -6.768 1.00 65.31 109 ARG A N 1
ATOM 874 C CA . ARG A 1 109 ? -18.538 14.053 -7.271 1.00 65.31 109 ARG A CA 1
ATOM 875 C C . ARG A 1 109 ? -18.218 15.429 -7.852 1.00 65.31 109 ARG A C 1
ATOM 877 O O . ARG A 1 109 ? -18.849 15.842 -8.814 1.00 65.31 109 ARG A O 1
ATOM 884 N N . SER A 1 110 ? -17.213 16.119 -7.312 1.00 60.59 110 SER A N 1
ATOM 885 C CA . SER A 1 110 ? -16.721 17.384 -7.880 1.00 60.59 110 SER A CA 1
ATOM 886 C C . SER A 1 110 ? -15.844 17.216 -9.130 1.00 60.59 110 SER A C 1
ATOM 888 O O . SER A 1 110 ? -15.561 18.203 -9.805 1.00 60.59 110 SER A O 1
ATOM 890 N N . ARG A 1 111 ? -15.398 15.992 -9.451 1.00 59.56 111 ARG A N 1
ATOM 891 C CA . ARG A 1 111 ? -14.429 15.719 -10.526 1.00 59.56 111 ARG A CA 1
ATOM 892 C C . ARG A 1 111 ? -14.982 14.849 -11.664 1.00 59.56 111 ARG A C 1
ATOM 894 O O . ARG A 1 111 ? -14.479 14.940 -12.779 1.00 59.56 111 ARG A O 1
ATOM 901 N N . ILE A 1 112 ? -15.956 13.982 -11.393 1.00 55.16 112 ILE A N 1
ATOM 902 C CA . ILE A 1 112 ? -16.529 13.011 -12.331 1.00 55.16 112 ILE A CA 1
ATOM 903 C C . ILE A 1 112 ? -18.032 12.910 -12.033 1.00 55.16 112 ILE A C 1
ATOM 905 O O . ILE A 1 112 ? -18.426 12.370 -11.002 1.00 55.16 112 ILE A O 1
ATOM 909 N N . GLU A 1 113 ? -18.861 13.432 -12.937 1.00 53.84 113 GLU A N 1
ATOM 910 C CA . GLU A 1 113 ? -20.330 13.423 -12.814 1.00 53.84 113 GLU A CA 1
ATOM 911 C C . GLU A 1 113 ? -20.917 12.000 -12.973 1.00 53.84 113 GLU A C 1
ATOM 913 O O . GLU A 1 113 ? -21.932 11.682 -12.362 1.00 53.84 113 GLU A O 1
ATOM 918 N N . ASP A 1 114 ? -20.192 11.109 -13.668 1.00 55.25 114 ASP A N 1
ATOM 919 C CA . ASP A 1 114 ? -20.579 9.726 -14.012 1.00 55.25 114 ASP A CA 1
ATOM 920 C C . ASP A 1 114 ? -19.613 8.655 -13.454 1.00 55.25 114 ASP A C 1
ATOM 922 O O . ASP A 1 114 ? -19.274 7.665 -14.109 1.00 55.25 114 ASP A O 1
ATOM 926 N N . GLY A 1 115 ? -19.068 8.856 -12.253 1.00 57.69 115 GLY A N 1
ATOM 927 C CA . GLY A 1 115 ? -18.139 7.889 -11.663 1.00 57.69 115 GLY A CA 1
ATOM 928 C C . GLY A 1 115 ? -18.858 6.611 -11.225 1.00 57.69 115 GLY A C 1
ATOM 929 O O . GLY A 1 115 ? -19.654 6.668 -10.291 1.00 57.69 115 GLY A O 1
ATOM 930 N N . ASP A 1 116 ? -18.542 5.464 -11.838 1.00 65.94 116 ASP A N 1
ATOM 931 C CA . ASP A 1 116 ? -19.091 4.151 -11.461 1.00 65.94 116 ASP A CA 1
ATOM 932 C C . ASP A 1 116 ? -18.883 3.875 -9.959 1.00 65.94 116 ASP A C 1
ATOM 934 O O . ASP A 1 116 ? -17.737 3.964 -9.485 1.00 65.94 116 ASP A O 1
ATOM 938 N N . PRO A 1 117 ? -19.943 3.510 -9.210 1.00 66.81 117 PRO A N 1
ATOM 939 C CA . PRO A 1 117 ? -19.855 3.146 -7.807 1.00 66.81 117 PRO A CA 1
ATOM 940 C C . PRO A 1 117 ? -18.791 2.143 -7.416 1.00 66.81 117 PRO A C 1
ATOM 942 O O . PRO A 1 117 ? -18.220 2.223 -6.325 1.00 66.81 117 PRO A O 1
ATOM 945 N N . ASN A 1 118 ? -18.415 1.277 -8.342 1.00 71.44 118 ASN A N 1
ATOM 946 C CA . ASN A 1 118 ? -17.361 0.309 -8.120 1.00 71.44 118 ASN A CA 1
ATOM 947 C C . ASN A 1 118 ? -15.960 0.943 -7.959 1.00 71.44 118 ASN A C 1
ATOM 949 O O . ASN A 1 118 ? -15.091 0.394 -7.279 1.00 71.44 118 ASN A O 1
ATOM 953 N N . THR A 1 119 ? -15.730 2.131 -8.526 1.00 73.69 119 THR A N 1
ATOM 954 C CA . THR A 1 119 ? -14.412 2.789 -8.528 1.00 73.69 119 THR A CA 1
ATOM 955 C C . THR A 1 119 ? -14.009 3.267 -7.135 1.00 73.69 119 THR A C 1
ATOM 957 O O . THR A 1 119 ? -12.862 3.090 -6.715 1.00 73.69 119 THR A O 1
ATOM 960 N N . TYR A 1 120 ? -14.947 3.842 -6.379 1.00 76.69 120 TYR A N 1
ATOM 961 C CA . TYR A 1 120 ? -14.670 4.317 -5.021 1.00 76.69 120 TYR A CA 1
ATOM 962 C C . TYR A 1 120 ? -14.514 3.143 -4.052 1.00 76.69 120 TYR A C 1
ATOM 964 O O . TYR A 1 120 ? -13.604 3.147 -3.224 1.00 76.69 120 TYR A O 1
ATOM 972 N N . LEU A 1 121 ? -15.329 2.098 -4.213 1.00 79.31 121 LEU A N 1
ATOM 973 C CA . LEU A 1 121 ? -15.182 0.834 -3.489 1.00 79.31 121 LEU A CA 1
ATOM 974 C C . LEU A 1 121 ? -13.797 0.205 -3.696 1.00 79.31 121 LEU A C 1
ATOM 976 O O . LEU A 1 121 ? -13.157 -0.212 -2.728 1.00 79.31 121 LEU A O 1
ATOM 980 N N . LEU A 1 122 ? -13.301 0.204 -4.935 1.00 78.3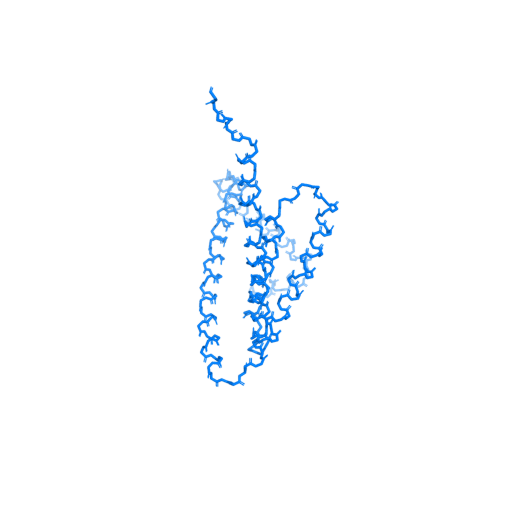1 122 LEU A N 1
ATOM 981 C CA . LEU A 1 122 ? -11.966 -0.288 -5.267 1.00 78.31 122 LEU A CA 1
ATOM 982 C C . LEU A 1 122 ? -10.860 0.558 -4.612 1.00 78.31 122 LEU A C 1
ATOM 984 O O . LEU A 1 122 ? -9.892 0.006 -4.085 1.00 78.31 122 LEU A O 1
ATOM 988 N N . GLY A 1 123 ? -11.017 1.885 -4.596 1.00 78.62 123 GLY A N 1
ATOM 989 C CA . GLY A 1 123 ? -10.080 2.808 -3.950 1.00 78.62 123 GLY A CA 1
ATOM 990 C C . GLY A 1 123 ? -9.989 2.606 -2.435 1.00 78.62 123 GLY A C 1
ATOM 991 O O . GLY A 1 123 ? -8.893 2.443 -1.893 1.00 78.62 123 GLY A O 1
ATOM 992 N N . ILE A 1 124 ? -11.138 2.540 -1.756 1.00 79.88 124 ILE A N 1
ATOM 993 C CA . ILE A 1 124 ? -11.212 2.318 -0.303 1.00 79.88 124 ILE A CA 1
ATOM 994 C C . ILE A 1 124 ? -10.668 0.925 0.045 1.00 79.88 124 ILE A C 1
ATOM 996 O O . ILE A 1 124 ? -9.857 0.784 0.961 1.00 79.88 124 ILE A O 1
ATOM 1000 N N . GLY A 1 125 ? -11.038 -0.103 -0.727 1.00 79.56 125 GLY A N 1
ATOM 1001 C CA . GLY A 1 125 ? -10.510 -1.458 -0.563 1.00 79.56 125 GLY A CA 1
ATOM 1002 C C . GLY A 1 125 ? -8.986 -1.509 -0.690 1.00 79.56 125 GLY A C 1
ATOM 1003 O O . GLY A 1 125 ? -8.312 -2.078 0.169 1.00 79.56 125 GLY A O 1
ATOM 1004 N N . SER A 1 126 ? -8.421 -0.848 -1.705 1.00 77.12 126 SER A N 1
ATOM 1005 C CA . SER A 1 126 ? -6.969 -0.758 -1.892 1.00 77.12 126 SER A CA 1
ATOM 1006 C C . SER A 1 126 ? -6.268 -0.055 -0.725 1.00 77.12 126 SER A C 1
ATOM 1008 O O . SER A 1 126 ? -5.181 -0.475 -0.322 1.00 77.12 126 SER A O 1
ATOM 1010 N N . PHE A 1 127 ? -6.876 0.988 -0.153 1.00 77.88 127 PHE A N 1
ATOM 1011 C CA . PHE A 1 127 ? -6.331 1.684 1.013 1.00 77.88 127 PHE A CA 1
ATOM 1012 C C . PHE A 1 127 ? -6.253 0.767 2.237 1.00 77.88 127 PHE A C 1
ATOM 1014 O O . PHE A 1 127 ? -5.199 0.679 2.861 1.00 77.88 127 PHE A O 1
ATOM 1021 N N . PHE A 1 128 ? -7.311 0.017 2.558 1.00 78.94 128 PHE A N 1
ATOM 1022 C CA . PHE A 1 128 ? -7.272 -0.900 3.703 1.00 78.94 128 PHE A CA 1
ATOM 1023 C C . PHE A 1 128 ? -6.325 -2.085 3.493 1.00 78.94 128 PHE A C 1
ATOM 1025 O O . PHE A 1 128 ? -5.680 -2.529 4.446 1.00 78.94 128 PHE A O 1
ATOM 1032 N N . VAL A 1 129 ? -6.155 -2.548 2.250 1.00 77.44 129 VAL A N 1
ATOM 1033 C CA . VAL A 1 129 ? -5.092 -3.506 1.899 1.00 77.44 129 VAL A CA 1
ATOM 1034 C C . VAL A 1 129 ? -3.709 -2.905 2.171 1.00 77.44 129 VAL A C 1
ATOM 1036 O O . VAL A 1 129 ? -2.850 -3.581 2.739 1.00 77.44 129 VAL A O 1
ATOM 1039 N N . PHE A 1 130 ? -3.494 -1.630 1.838 1.00 75.00 130 PHE A N 1
ATOM 1040 C CA . PHE A 1 130 ? -2.246 -0.927 2.133 1.00 75.00 130 PHE A CA 1
ATOM 1041 C C . PHE A 1 130 ? -2.031 -0.706 3.637 1.00 75.00 130 PHE A C 1
ATOM 1043 O O . PHE A 1 130 ? -0.942 -0.973 4.134 1.00 75.00 130 PHE A O 1
ATOM 1050 N N . VAL A 1 131 ? -3.057 -0.308 4.394 1.00 71.12 131 VAL A N 1
ATOM 1051 C CA . VAL A 1 131 ? -2.996 -0.198 5.866 1.00 71.12 131 VAL A CA 1
ATOM 1052 C C . VAL A 1 131 ? -2.587 -1.531 6.484 1.00 71.12 131 VAL A C 1
ATOM 1054 O O . VAL A 1 131 ? -1.735 -1.582 7.373 1.00 71.12 131 VAL A O 1
ATOM 1057 N N . LYS A 1 132 ? -3.137 -2.629 5.964 1.00 69.12 132 LYS A N 1
ATOM 1058 C CA . LYS A 1 132 ? -2.785 -3.974 6.404 1.00 69.12 132 LYS A CA 1
ATOM 1059 C C . LYS A 1 132 ? -1.356 -4.358 6.020 1.00 69.12 132 LYS A C 1
ATOM 1061 O O . LYS A 1 132 ? -0.685 -5.029 6.791 1.00 69.12 132 LYS A O 1
ATOM 1066 N N . PHE A 1 133 ? -0.855 -3.888 4.883 1.00 67.06 133 PHE A N 1
ATOM 1067 C CA . PHE A 1 133 ? 0.548 -4.053 4.511 1.00 67.06 133 PHE A CA 1
ATOM 1068 C C . PHE A 1 133 ? 1.496 -3.254 5.405 1.00 67.06 133 PHE A C 1
ATOM 1070 O O . PHE A 1 133 ? 2.484 -3.791 5.889 1.00 67.06 133 PHE A O 1
ATOM 1077 N N . VAL A 1 134 ? 1.171 -1.994 5.689 1.00 63.72 134 VAL A N 1
ATOM 1078 C CA . VAL A 1 134 ? 1.948 -1.149 6.601 1.00 63.72 134 VAL A CA 1
ATOM 1079 C C . VAL A 1 134 ? 1.951 -1.743 8.007 1.00 63.72 134 VAL A C 1
ATOM 1081 O O . VAL A 1 134 ? 2.996 -1.758 8.648 1.00 63.72 134 VAL A O 1
ATOM 1084 N N . SER A 1 135 ? 0.833 -2.319 8.459 1.00 66.25 135 SER A N 1
ATOM 1085 C CA . SER A 1 135 ? 0.741 -3.059 9.724 1.00 66.25 135 SER A CA 1
ATOM 1086 C C . SER A 1 135 ? 1.841 -4.114 9.882 1.00 66.25 135 SER A C 1
ATOM 1088 O O . SER A 1 135 ? 2.427 -4.238 10.957 1.00 66.25 135 SER A O 1
ATOM 1090 N N . LEU A 1 136 ? 2.174 -4.824 8.798 1.00 62.78 136 LEU A N 1
ATOM 1091 C CA . LEU A 1 136 ? 3.214 -5.857 8.784 1.00 62.78 136 LEU A CA 1
ATOM 1092 C C . LEU A 1 136 ? 4.617 -5.298 9.024 1.00 62.78 136 LEU A C 1
ATOM 1094 O O . LEU A 1 136 ? 5.479 -6.012 9.530 1.00 62.78 136 LEU A O 1
ATOM 1098 N N . CYS A 1 137 ? 4.839 -4.026 8.699 1.00 63.06 137 CYS A N 1
ATOM 1099 C CA . CYS A 1 137 ? 6.108 -3.338 8.914 1.00 63.06 137 CYS A CA 1
ATOM 1100 C C . CYS A 1 137 ? 6.271 -2.815 10.356 1.00 63.06 137 CYS A C 1
ATOM 1102 O O . CYS A 1 137 ? 7.370 -2.405 10.730 1.00 63.06 137 CYS A O 1
ATOM 1104 N N . PHE A 1 138 ? 5.210 -2.812 11.176 1.00 55.12 138 PHE A N 1
ATOM 1105 C CA . PHE A 1 138 ? 5.236 -2.293 12.550 1.00 55.12 138 PHE A CA 1
ATOM 1106 C C . PHE A 1 138 ? 5.496 -3.385 13.604 1.00 55.12 138 PHE A C 1
ATOM 1108 O O . PHE A 1 138 ? 5.149 -4.554 13.446 1.00 55.12 138 PHE A O 1
ATOM 1115 N N . LYS A 1 139 ? 6.103 -2.991 14.737 1.00 59.25 139 LYS A N 1
ATOM 1116 C CA . LYS A 1 139 ? 6.369 -3.889 15.879 1.00 59.25 139 LYS A CA 1
ATOM 1117 C C . LYS A 1 139 ? 5.071 -4.478 16.464 1.00 59.25 139 LYS A C 1
ATOM 1119 O O . LYS A 1 139 ? 4.012 -3.849 16.426 1.00 59.25 139 LYS A O 1
ATOM 1124 N N . LEU A 1 140 ? 5.207 -5.658 17.085 1.00 55.03 140 LEU A N 1
ATOM 1125 C CA . LEU A 1 140 ? 4.163 -6.572 17.597 1.00 55.03 140 LEU A CA 1
ATOM 1126 C C . LEU A 1 140 ? 2.894 -5.930 18.198 1.00 55.03 140 LEU A C 1
ATOM 1128 O O . LEU A 1 140 ? 1.809 -6.464 18.001 1.00 55.03 140 LEU A O 1
ATOM 1132 N N . GLN A 1 141 ? 2.994 -4.812 18.922 1.00 52.34 141 GLN A N 1
ATOM 1133 C CA . GLN A 1 141 ? 1.834 -4.184 19.570 1.00 52.34 141 GLN A CA 1
ATOM 1134 C C . GLN A 1 141 ? 0.987 -3.315 18.626 1.00 52.34 141 GLN A C 1
ATOM 1136 O O . GLN A 1 141 ? -0.238 -3.378 18.685 1.00 52.34 141 GLN A O 1
ATOM 1141 N N . GLY A 1 142 ? 1.623 -2.543 17.737 1.00 56.75 142 GLY A N 1
ATOM 1142 C CA . GLY A 1 1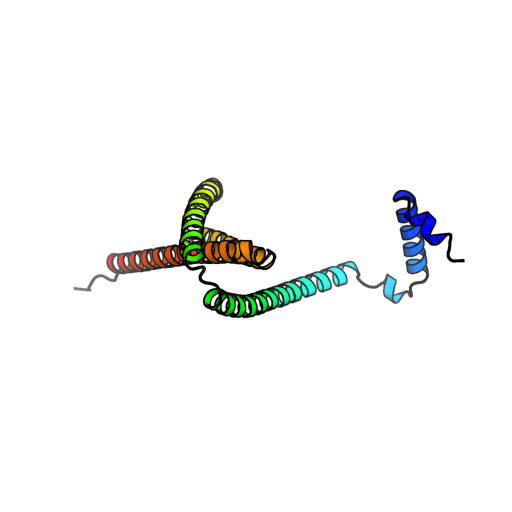42 ? 0.922 -1.731 16.732 1.00 56.75 142 GLY A CA 1
ATOM 1143 C C . GLY A 1 142 ? 0.368 -2.575 15.583 1.00 56.75 142 GLY A C 1
ATOM 1144 O O . GLY A 1 142 ? -0.674 -2.252 15.016 1.00 56.75 142 GLY A O 1
ATOM 1145 N N . LYS A 1 143 ? 1.023 -3.707 15.302 1.00 64.94 143 LYS A N 1
ATOM 1146 C CA . LYS A 1 143 ? 0.614 -4.676 14.283 1.00 64.94 143 LYS A CA 1
ATOM 1147 C C . LYS A 1 143 ? -0.791 -5.242 14.542 1.00 64.94 143 LYS A C 1
ATOM 1149 O O . LYS A 1 143 ? -1.624 -5.246 13.643 1.00 64.94 143 LYS A O 1
ATOM 1154 N N . MET A 1 144 ? -1.097 -5.643 15.779 1.00 65.38 144 MET A N 1
ATOM 1155 C CA . MET A 1 144 ? -2.396 -6.249 16.110 1.00 65.38 144 MET A CA 1
ATOM 1156 C C . MET A 1 144 ? -3.556 -5.262 15.877 1.00 65.38 144 MET A C 1
ATOM 1158 O O . MET A 1 144 ? -4.518 -5.587 15.187 1.00 65.38 144 MET A O 1
ATOM 1162 N N . LEU A 1 145 ? -3.419 -4.015 16.342 1.00 67.19 145 LEU A N 1
ATOM 1163 C CA . LEU A 1 145 ? -4.424 -2.967 16.130 1.00 67.19 145 LEU A CA 1
ATOM 1164 C C . LEU A 1 145 ? -4.599 -2.596 14.657 1.00 67.19 145 LEU A C 1
ATOM 1166 O O . LEU A 1 145 ? -5.724 -2.613 14.165 1.00 67.19 145 LEU A O 1
ATOM 1170 N N . LEU A 1 146 ? -3.510 -2.302 13.935 1.00 70.38 146 LEU A N 1
ATOM 1171 C CA . LEU A 1 146 ? -3.607 -1.938 12.516 1.00 70.38 146 LEU A CA 1
ATOM 1172 C C . LEU A 1 146 ? -4.197 -3.076 11.667 1.00 70.38 146 LEU A C 1
ATOM 1174 O O . LEU A 1 146 ? -4.907 -2.809 10.701 1.00 70.38 146 LEU A O 1
ATOM 1178 N N . SER A 1 147 ? -3.927 -4.335 12.021 1.00 75.19 147 SER A N 1
ATOM 1179 C CA . SER A 1 147 ? -4.479 -5.500 11.324 1.00 75.19 147 SER A CA 1
ATOM 1180 C C . SER A 1 147 ? -5.996 -5.610 11.527 1.00 75.19 147 SER A C 1
ATOM 1182 O O . SER A 1 147 ? -6.735 -5.808 10.559 1.00 75.19 147 SER A O 1
ATOM 1184 N N . HIS A 1 148 ? -6.490 -5.392 12.753 1.00 79.12 148 HIS A N 1
ATOM 1185 C CA . HIS A 1 148 ? -7.929 -5.365 13.042 1.00 79.12 148 HIS A CA 1
ATOM 1186 C C . HIS A 1 148 ? -8.641 -4.155 12.417 1.00 79.12 148 HIS A C 1
ATOM 1188 O O . HIS A 1 148 ? -9.743 -4.320 11.897 1.00 79.12 148 HIS A O 1
ATOM 1194 N N . ILE A 1 149 ? -7.989 -2.988 12.369 1.00 79.19 149 ILE A N 1
ATOM 1195 C CA . ILE A 1 149 ? -8.458 -1.802 11.625 1.00 79.19 149 ILE A CA 1
ATOM 1196 C C . ILE A 1 149 ? -8.574 -2.114 10.131 1.00 79.19 149 ILE A C 1
ATOM 1198 O O . ILE A 1 149 ? -9.603 -1.843 9.515 1.00 79.19 149 ILE A O 1
ATOM 1202 N N . GLY A 1 150 ? -7.557 -2.764 9.559 1.00 79.81 150 GLY A N 1
ATOM 1203 C CA . GLY A 1 150 ? -7.584 -3.287 8.194 1.00 79.81 150 GLY A CA 1
ATOM 1204 C C . GLY A 1 150 ? -8.797 -4.182 7.930 1.00 79.81 150 GLY A C 1
ATOM 1205 O O . GLY A 1 150 ? -9.514 -3.998 6.949 1.00 79.81 150 GLY A O 1
ATOM 1206 N N . ASN A 1 151 ? -9.049 -5.135 8.830 1.00 82.88 151 ASN A N 1
ATOM 1207 C CA . ASN A 1 151 ? -10.161 -6.079 8.708 1.00 82.88 151 ASN A CA 1
ATOM 1208 C C . ASN A 1 151 ? -11.531 -5.398 8.821 1.00 82.88 151 ASN A C 1
ATOM 1210 O O . ASN A 1 151 ? -12.423 -5.727 8.043 1.00 82.88 151 ASN A O 1
ATOM 1214 N N . GLY A 1 152 ? -11.693 -4.445 9.744 1.00 84.19 152 GLY A N 1
ATOM 1215 C CA . GLY A 1 152 ? -12.944 -3.701 9.912 1.00 84.19 152 GLY A CA 1
ATOM 1216 C C . GLY A 1 152 ? -13.295 -2.891 8.670 1.00 84.19 152 GLY A C 1
ATOM 1217 O O . GLY A 1 152 ? -14.419 -2.960 8.177 1.00 84.19 152 GLY A O 1
ATOM 1218 N N . GLY A 1 153 ? -12.305 -2.206 8.093 1.00 83.31 153 GLY A N 1
ATOM 1219 C CA . GLY A 1 153 ? -12.518 -1.441 6.869 1.00 83.31 153 GLY A CA 1
ATOM 1220 C C . GLY A 1 153 ? -12.814 -2.314 5.653 1.00 83.31 153 GLY A C 1
ATOM 1221 O O . GLY A 1 153 ? -13.725 -2.011 4.888 1.00 83.31 153 GLY A O 1
ATOM 1222 N N . LEU A 1 154 ? -12.122 -3.449 5.496 1.00 84.00 154 LEU A N 1
ATOM 1223 C CA . LEU A 1 154 ? -12.422 -4.405 4.422 1.00 84.00 154 LEU A CA 1
ATOM 1224 C C . LEU A 1 154 ? -13.827 -4.998 4.550 1.00 84.00 154 LEU A C 1
ATOM 1226 O O . LEU A 1 154 ? -14.516 -5.143 3.543 1.00 84.00 154 LEU A O 1
ATOM 1230 N N . MET A 1 155 ? -14.262 -5.315 5.771 1.00 86.12 155 MET A N 1
ATOM 1231 C CA . MET A 1 155 ? -15.616 -5.804 6.024 1.00 86.12 155 MET A CA 1
ATOM 1232 C C . MET A 1 155 ? -16.666 -4.765 5.614 1.00 86.12 155 MET A C 1
ATOM 1234 O O . MET A 1 155 ? -17.648 -5.124 4.966 1.00 86.12 155 MET A O 1
ATOM 1238 N N . GLN A 1 156 ? -16.418 -3.483 5.896 1.00 86.81 156 GLN A N 1
ATOM 1239 C CA . GLN A 1 156 ? -17.291 -2.394 5.458 1.00 86.81 156 GLN A CA 1
ATOM 1240 C C . GLN A 1 156 ? -17.315 -2.261 3.929 1.00 86.81 156 GLN A C 1
ATOM 1242 O O . GLN A 1 156 ? -18.386 -2.185 3.332 1.00 86.81 156 GLN A O 1
ATOM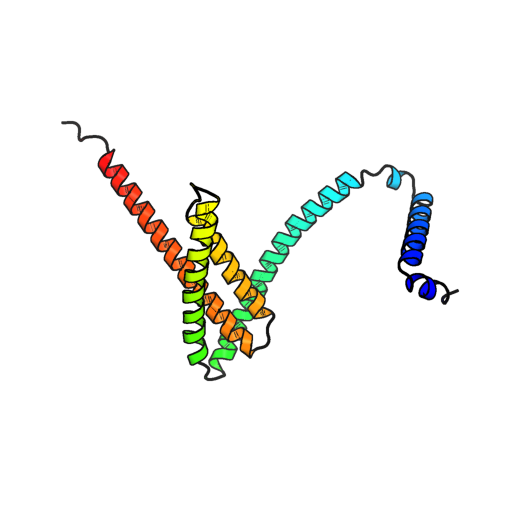 1247 N N . VAL A 1 157 ? -16.159 -2.334 3.263 1.00 85.00 157 VAL A N 1
ATOM 1248 C CA . VAL A 1 157 ? -16.074 -2.315 1.790 1.00 85.00 157 VAL A CA 1
ATOM 1249 C C . VAL A 1 157 ? -16.855 -3.482 1.170 1.00 85.00 157 VAL A C 1
ATOM 1251 O O . VAL A 1 157 ? -17.636 -3.274 0.244 1.00 85.00 157 VAL A O 1
ATOM 1254 N N . LEU A 1 158 ? -16.711 -4.698 1.704 1.00 84.94 158 LEU A N 1
ATOM 1255 C CA . LEU A 1 158 ? -17.463 -5.885 1.270 1.00 84.94 158 LEU A CA 1
ATOM 1256 C C . LEU A 1 158 ? -18.974 -5.728 1.470 1.00 84.94 158 LEU A C 1
ATOM 1258 O O . LEU A 1 158 ? -19.763 -6.133 0.613 1.00 84.94 158 LEU A O 1
ATOM 1262 N N . TRP A 1 159 ? -19.382 -5.140 2.592 1.00 87.81 159 TRP A N 1
ATOM 1263 C CA . TRP A 1 159 ? -20.784 -4.865 2.876 1.00 87.81 159 TRP A CA 1
ATOM 1264 C C . TRP A 1 159 ? -21.383 -3.873 1.873 1.00 87.81 159 TRP A C 1
ATOM 1266 O O . TRP A 1 159 ? -22.473 -4.106 1.346 1.00 87.81 159 TRP A O 1
ATOM 1276 N N . LEU A 1 160 ? -20.654 -2.800 1.555 1.00 84.19 160 LEU A N 1
ATOM 1277 C CA . LEU A 1 160 ? -21.070 -1.841 0.533 1.00 84.19 160 LEU A CA 1
ATOM 1278 C C . LEU A 1 160 ? -21.141 -2.484 -0.855 1.00 84.19 160 LEU A C 1
ATOM 1280 O O . LEU A 1 160 ? -22.114 -2.246 -1.566 1.00 84.19 160 LEU A O 1
ATOM 1284 N N . ALA A 1 161 ? -20.169 -3.325 -1.218 1.00 85.19 161 ALA A N 1
ATOM 1285 C CA . ALA A 1 161 ? -20.158 -4.023 -2.502 1.00 85.19 161 ALA A CA 1
ATOM 1286 C C . ALA A 1 161 ? -21.406 -4.904 -2.663 1.00 85.19 161 ALA A C 1
ATOM 1288 O O . ALA A 1 161 ? -22.077 -4.858 -3.692 1.00 85.19 161 ALA A O 1
ATOM 1289 N N . ARG A 1 162 ? -21.772 -5.647 -1.608 1.00 86.38 162 ARG A N 1
ATOM 1290 C CA . ARG A 1 162 ? -23.006 -6.447 -1.585 1.00 86.38 162 ARG A CA 1
ATOM 1291 C C 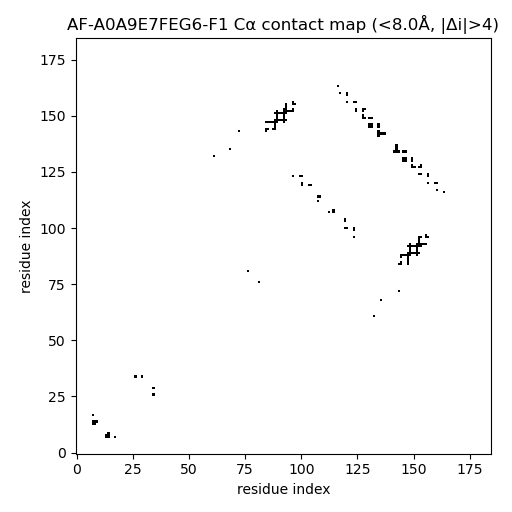. ARG A 1 162 ? -24.265 -5.599 -1.733 1.00 86.38 162 ARG A C 1
ATOM 1293 O O . ARG A 1 162 ? -25.150 -5.980 -2.492 1.00 86.38 162 ARG A O 1
ATOM 1300 N N . LYS A 1 163 ? -24.364 -4.475 -1.015 1.00 85.62 163 LYS A N 1
ATOM 1301 C CA . LYS A 1 163 ? -25.518 -3.564 -1.130 1.00 85.62 163 LYS A CA 1
ATOM 1302 C C . LYS A 1 163 ? -25.661 -3.000 -2.540 1.00 85.62 163 LYS A C 1
ATOM 1304 O O . LYS A 1 163 ? -26.781 -2.873 -3.030 1.00 85.62 163 LYS A O 1
ATOM 1309 N N . LEU A 1 164 ? -24.539 -2.671 -3.175 1.00 83.00 164 LEU A N 1
ATOM 1310 C CA . LEU A 1 164 ? -24.521 -2.168 -4.541 1.00 83.00 164 LEU A CA 1
ATOM 1311 C C . LEU A 1 164 ? -25.069 -3.220 -5.512 1.00 83.00 164 LEU A C 1
ATOM 1313 O O . LEU A 1 164 ? -26.042 -2.961 -6.210 1.00 83.00 164 LEU A O 1
ATOM 1317 N N . GLN A 1 165 ? -24.539 -4.443 -5.429 1.00 82.62 165 GLN A N 1
ATOM 1318 C CA . GLN A 1 165 ? -24.968 -5.564 -6.261 1.00 82.62 165 GLN A CA 1
ATOM 1319 C C . GLN A 1 165 ? -26.467 -5.876 -6.096 1.00 82.62 165 GLN A C 1
ATOM 1321 O O . GLN A 1 165 ? -27.176 -6.034 -7.083 1.00 82.62 165 GLN A O 1
ATOM 1326 N N . GLN A 1 166 ? -26.978 -5.886 -4.858 1.00 83.06 166 GLN A N 1
ATOM 1327 C CA . GLN A 1 166 ? -28.414 -6.071 -4.603 1.00 83.06 166 GLN A CA 1
ATOM 1328 C C . GLN A 1 166 ? -29.277 -4.969 -5.231 1.00 83.06 166 GLN A C 1
ATOM 1330 O O . GLN A 1 166 ? -30.392 -5.234 -5.675 1.00 83.06 166 GLN A O 1
ATOM 1335 N N . THR A 1 167 ? -28.782 -3.732 -5.263 1.00 80.88 167 THR A N 1
ATOM 1336 C CA . THR A 1 167 ? -29.505 -2.601 -5.859 1.00 80.88 167 THR A CA 1
ATOM 1337 C C . THR A 1 167 ? -29.571 -2.735 -7.381 1.00 80.88 167 THR A C 1
ATOM 1339 O O . THR A 1 167 ? -30.627 -2.490 -7.970 1.00 80.88 167 THR A O 1
ATOM 1342 N N . ASP A 1 168 ? -28.482 -3.181 -8.009 1.00 81.75 168 ASP A N 1
ATOM 1343 C CA . ASP A 1 168 ? -28.418 -3.420 -9.454 1.00 81.75 168 ASP A CA 1
ATOM 1344 C C . ASP A 1 168 ? -29.334 -4.575 -9.885 1.00 81.75 168 ASP A C 1
ATOM 1346 O O . ASP A 1 168 ? -30.068 -4.441 -10.868 1.00 81.75 168 ASP A O 1
ATOM 1350 N N . ASP A 1 169 ? -29.373 -5.668 -9.115 1.00 79.94 169 ASP A N 1
ATOM 1351 C CA . ASP A 1 169 ? -30.264 -6.810 -9.365 1.00 79.94 169 ASP A CA 1
ATOM 1352 C C . ASP A 1 169 ? -31.745 -6.391 -9.318 1.00 79.94 169 ASP A C 1
ATOM 1354 O O . ASP A 1 169 ? -32.520 -6.698 -10.230 1.00 79.94 169 ASP A O 1
ATOM 1358 N N . ILE A 1 170 ? -32.136 -5.614 -8.300 1.00 82.38 170 ILE A N 1
ATOM 1359 C CA . ILE A 1 170 ? -33.506 -5.097 -8.158 1.00 82.38 170 ILE A CA 1
ATOM 1360 C C . ILE A 1 170 ? -33.855 -4.150 -9.312 1.00 82.38 170 ILE A C 1
ATOM 1362 O O . ILE A 1 170 ? -34.956 -4.217 -9.866 1.00 82.38 170 ILE A O 1
ATOM 1366 N N . LYS A 1 171 ? -32.941 -3.255 -9.699 1.00 78.56 171 LYS A N 1
ATOM 1367 C CA . LYS A 1 171 ? -33.165 -2.321 -10.810 1.00 78.56 171 LYS A CA 1
ATOM 1368 C C . LYS A 1 171 ? -33.349 -3.068 -12.131 1.00 78.56 171 LYS A C 1
ATOM 1370 O O . LYS A 1 171 ? -34.297 -2.778 -12.859 1.00 78.56 171 LYS A O 1
ATOM 1375 N N . ASN A 1 172 ? -32.502 -4.059 -12.405 1.00 79.12 172 ASN A N 1
ATOM 1376 C CA . ASN A 1 172 ? -32.601 -4.887 -13.604 1.00 79.12 172 ASN A CA 1
ATOM 1377 C C . ASN A 1 172 ? -33.917 -5.670 -13.651 1.00 79.12 172 ASN A C 1
ATOM 1379 O O . ASN A 1 172 ? -34.564 -5.693 -14.696 1.00 79.12 172 ASN A O 1
ATOM 1383 N N . GLN A 1 173 ? -34.365 -6.236 -12.526 1.00 79.94 173 GLN A N 1
ATOM 1384 C CA . GLN A 1 173 ? -35.643 -6.949 -12.455 1.00 79.94 173 GLN A CA 1
ATOM 1385 C C . GLN A 1 173 ? -36.842 -6.028 -12.737 1.00 79.94 173 GLN A C 1
ATOM 1387 O O . GLN A 1 173 ? -37.731 -6.398 -13.500 1.00 79.94 173 GLN A O 1
ATOM 1392 N N . ASN A 1 174 ? -36.856 -4.808 -12.191 1.00 77.12 174 ASN A N 1
ATOM 1393 C CA . ASN A 1 174 ? -37.926 -3.839 -12.450 1.00 77.12 174 ASN A CA 1
ATOM 1394 C C . ASN A 1 174 ? -37.954 -3.360 -13.911 1.00 77.12 174 ASN A C 1
ATOM 1396 O O . ASN A 1 174 ? -39.028 -3.233 -14.493 1.00 77.12 174 ASN A O 1
ATOM 1400 N N . VAL A 1 175 ? -36.792 -3.140 -14.535 1.00 79.31 175 VAL A N 1
ATOM 1401 C CA . VAL A 1 175 ? -36.706 -2.778 -15.963 1.00 79.31 175 VAL A CA 1
ATOM 1402 C C . VAL A 1 175 ? -37.252 -3.900 -16.854 1.00 79.31 175 VAL A C 1
ATOM 1404 O O . VAL A 1 175 ? -37.941 -3.621 -17.834 1.00 79.31 175 VAL A O 1
ATOM 1407 N N . LEU A 1 176 ? -36.994 -5.160 -16.495 1.00 76.75 176 LEU A N 1
ATOM 1408 C CA . LEU A 1 176 ? -37.493 -6.341 -17.207 1.00 76.75 176 LEU A CA 1
ATOM 1409 C C . LEU A 1 176 ? -39.012 -6.519 -17.067 1.00 76.75 176 LEU A C 1
ATOM 1411 O O . LEU A 1 176 ? -39.666 -6.949 -18.011 1.00 76.75 176 LEU A O 1
ATOM 1415 N N . LEU A 1 177 ? -39.581 -6.149 -15.916 1.00 74.38 177 LEU A N 1
ATOM 1416 C CA . LEU A 1 177 ? -41.029 -6.169 -15.685 1.00 74.38 177 LEU A CA 1
ATOM 1417 C C . LEU A 1 177 ? -41.766 -5.023 -16.398 1.00 74.38 177 LEU A C 1
ATOM 1419 O O . LEU A 1 177 ? -42.909 -5.205 -16.804 1.00 74.38 177 LEU A O 1
ATOM 1423 N N . VAL A 1 178 ? -41.127 -3.861 -16.570 1.00 75.81 178 VAL A N 1
ATOM 1424 C CA . VAL A 1 178 ? -41.720 -2.697 -17.256 1.00 75.81 178 VAL A CA 1
ATOM 1425 C C . VAL A 1 178 ? -41.604 -2.796 -18.783 1.00 75.81 178 VAL A C 1
ATOM 1427 O O . VAL A 1 178 ? -42.519 -2.374 -19.482 1.00 75.81 178 VAL A O 1
ATOM 1430 N N . ASN A 1 179 ? -40.512 -3.365 -19.309 1.00 75.06 179 ASN A N 1
ATOM 1431 C CA . ASN A 1 179 ? -40.251 -3.466 -20.755 1.00 75.06 179 ASN A CA 1
ATOM 1432 C C . ASN A 1 179 ? -40.402 -4.892 -21.320 1.00 75.06 179 ASN A C 1
ATOM 1434 O O . ASN A 1 179 ? -39.989 -5.155 -22.451 1.00 75.06 179 ASN A O 1
ATOM 1438 N N . GLY A 1 180 ? -40.944 -5.829 -20.538 1.00 62.19 180 GLY A N 1
ATOM 1439 C CA . GLY A 1 180 ? -41.228 -7.186 -21.002 1.00 62.19 180 GLY A CA 1
ATOM 1440 C C . GLY A 1 180 ? -42.297 -7.192 -22.107 1.00 62.19 180 GLY A C 1
ATOM 1441 O O . GLY A 1 180 ? -43.165 -6.317 -22.113 1.00 62.19 180 GLY A O 1
ATOM 1442 N N . PRO A 1 181 ? -42.255 -8.147 -23.057 1.00 64.81 181 PRO A N 1
ATOM 1443 C CA . PRO A 1 181 ? -43.238 -8.215 -24.136 1.00 64.81 181 PRO A CA 1
ATOM 1444 C C . PRO A 1 181 ? -44.651 -8.302 -23.550 1.00 64.81 181 PRO A C 1
ATOM 1446 O O . PRO A 1 181 ? -44.900 -9.119 -22.659 1.00 64.81 181 PRO A O 1
ATOM 1449 N N . SER A 1 182 ? -45.572 -7.455 -24.034 1.00 56.94 182 SER A N 1
ATOM 1450 C CA . SER A 1 182 ? -46.964 -7.517 -23.589 1.00 56.94 182 SER A CA 1
ATOM 1451 C C . SER A 1 182 ? -47.505 -8.916 -23.883 1.00 56.94 182 SER A C 1
ATOM 1453 O O . SER A 1 182 ? -47.231 -9.436 -24.969 1.00 56.94 182 SER A O 1
ATOM 1455 N N . PRO A 1 183 ? -48.272 -9.533 -22.968 1.00 58.03 183 PRO A N 1
ATOM 1456 C CA . PRO A 1 183 ? -48.930 -10.791 -23.270 1.00 58.03 183 PRO A CA 1
ATOM 1457 C C . PRO A 1 183 ? -49.852 -10.526 -24.458 1.00 58.03 183 PRO A C 1
ATOM 1459 O O . PRO A 1 183 ? -50.805 -9.757 -24.359 1.00 58.03 183 PRO A O 1
ATOM 1462 N N . THR A 1 184 ? -49.480 -11.074 -25.611 1.00 57.47 184 THR A N 1
ATOM 1463 C CA . THR A 1 184 ? -50.276 -11.040 -26.831 1.00 57.47 184 THR A CA 1
ATOM 1464 C C . THR A 1 184 ? -51.624 -11.671 -26.507 1.00 57.47 184 THR A C 1
ATOM 1466 O O . THR A 1 184 ? -51.684 -12.871 -26.233 1.00 57.47 184 THR A O 1
ATOM 1469 N N . SER A 1 185 ? -52.653 -10.827 -26.453 1.00 51.97 185 SER A N 1
ATOM 1470 C CA . SER A 1 185 ? -54.070 -11.192 -26.442 1.00 51.97 185 SER A CA 1
ATOM 1471 C C . SER A 1 185 ? -54.466 -11.883 -27.735 1.00 51.97 185 SER A C 1
ATOM 1473 O O . SER A 1 185 ? -54.021 -11.367 -28.789 1.00 51.97 185 SER A O 1
#

Radius of gyration: 28.05 Å; Cα contacts (8 Å, |Δi|>4): 95; chains: 1; bounding box: 102×37×59 Å

Solvent-accessible surface area (backbone atoms only — not comparable to full-atom values): 10154 Å² total; per-residue (Å²): 144,77,72,70,64,66,67,40,60,78,39,74,74,52,32,54,53,51,51,49,54,50,51,52,53,52,56,68,73,45,57,68,74,69,73,73,45,65,60,70,63,52,49,53,51,50,50,50,51,49,52,56,50,45,55,50,50,48,53,52,49,51,53,53,54,49,54,54,49,52,56,50,49,54,60,49,55,77,71,57,86,61,70,70,51,48,62,54,14,25,50,53,9,33,56,50,40,54,52,50,47,54,52,49,48,58,59,38,57,78,74,38,92,81,64,60,74,65,57,58,48,50,52,56,41,52,50,27,53,47,46,34,53,54,18,71,77,43,60,81,76,59,20,56,39,35,39,24,21,19,49,19,19,42,53,45,40,53,52,51,51,51,55,51,53,54,50,53,53,54,51,53,53,52,53,49,69,73,69,48,81,74,84,84,125

Nearest PDB structures (foldseek):
  3ja6-assembly1_I  TM=2.092E-01  e=8.587E+00  Escherichia coli
  3g67-assembly1_B  TM=2.016E-01  e=9.632E+00  Thermotoga maritima

Sequence (185 aa):
MKLQAAGKFAQPNKASSYFKDLVDKIWEASPKSLKEFPWEEAKDMVLRQLFVLGKKALRWSFIGLYAISFLSDISLAISRDREFLVPIGLFVGVALADYIKESLQEFLRSRIEDGDPNTYLLGIGSFFVFVKFVSLCFKLQGKMLLSHIGNGGLMQVLWLARKLQQTDDIKNQNVLLVNGPSPTS

pLDDT: mean 71.67, std 11.3, range [46.81, 87.81]

Mean predicted aligned error: 17.01 Å